Protein 3VEM (pdb70)

Foldseek 3Di:
DPDVVVVVVVVVVVVVVVVVVVVVVVVVVVVVVVVVVVVVVVVVVVVVVVVVVVVVVVVVVVVVVVVVVVVCVVVPVPVVPD/DPPVVVVVVVVVVVVVVVVVVVVVVVVVVVVVVVCVVVVVVVVVVVVVVVVVVVVVVVVVVVVVVVVVVVVVVVVVVVPDDD/DCPDPDPVVNVVVVVVVVVVVVVVVCVVVVVVVVVVVCVVVVVVVVVVVVVVVVVVVVVVVVVVVVVVVVVVVVVVCVVVVVD/DPDVVVVVVVVVVVVVVVVVVVVVVVVVVVVVVCCVVVVVVVVVVVVVVVVVVVVVVVVVVVVVVVVVVVVVVVVVVPDD

GO terms:
  GO:0005634 nucleus (C, IDA)
  GO:0042802 identical protein binding (F, IDA)
  GO:0042803 protein homodimerization activity (F, IDA)
  GO:0045814 negative regulation of gene expression, epigenetic (P, IMP)
  GO:0060966 regulation of gene silencing by regulatory ncRNA (P, IMP)
  GO:0005515 protein binding (F, IPI)
  GO:0042742 defense response to bacterium (P, IMP)
  GO:0032183 SUMO binding (F, IPI)
  GO:0042803 protein homodimerization activity (F, IPI)
  GO:0010468 regulation of gene expression (P, IMP)

CATH classification: 6.10.250.1310

Radius of gyration: 41.8 Å; Cα contacts (8 Å, |Δi|>4): 139; chains: 4; bounding box: 126×47×102 Å

Sequence (327 aa):
FNDPFLHELEKLRRESENSKKTFEEKKSILKAELERKMAEVQAEFRRKFHEVEAEHNTRTTKIEKDKNLVIMNKLLANAFLSFNDPFLHELEKLRRESENSKKTFEEKKSILKAELERKMAEVQAEFRRKFHEVEAEHNTRTTKIEKDKNLVIMNKLLANAFLSFPVFNDPFLHELEKLRRESENSKKTFEEKKSILKAELERKMAEVQAEFRRKFHEVEAEHNTRTTKIEKDKNLVIMNKLLANAFFNDPFLHELEKLRRESENSKKTFEEKKSILKAELERKMAEVQAEFRRKFHEVEAEHNTRTTKIEKDKNLVIMNKLLANAF

InterPro domains:
  IPR027417 P-loop containing nucleoside triphosphate hydrolase [G3DSA:3.40.50.300] (477-765)
  IPR027417 P-loop containing nucleoside triphosphate hydrolase [SSF52540] (479-711)
  IPR039322 MOM1 [PTHR35116] (12-2001)
  IPR049730 SNF2/RAD5-like, C-terminal helicase domain [cd18793] (553-666)
  IPR056882 MOM1, alpha-helical domain [PF25029] (948-1064)

Solvent-accessible surface area: 24061 Å² total; per-residue (Å²): 152,148,54,104,42,86,56,68,50,41,94,16,130,121,80,24,76,73,3,124,115,49,16,91,91,79,74,64,105,20,128,64,35,20,97,121,57,51,64,99,16,75,49,54,32,115,132,56,39,115,106,14,65,50,75,25,84,90,57,38,77,108,14,68,138,49,85,77,109,33,60,100,83,77,112,105,71,65,68,176,144,120,155,159,64,101,40,73,76,59,52,57,121,19,118,113,92,28,61,73,3,116,114,61,25,84,102,87,77,73,109,21,124,64,49,19,84,122,42,44,60,93,28,81,50,53,32,112,139,55,38,108,104,20,64,54,90,24,84,86,62,49,66,69,10,79,28,45,67,46,26,45,56,29,76,77,90,48,86,90,38,143,137,164,146,101,126,68,132,51,103,40,82,57,50,52,10,97,11,110,82,76,11,61,86,2,116,116,46,22,87,104,74,64,66,120,22,127,61,41,29,87,130,68,54,64,83,23,78,41,64,46,106,126,65,53,97,108,19,65,55,72,26,79,90,67,39,91,120,8,84,137,70,78,84,108,38,52,95,76,79,111,101,70,103,85,226,151,158,49,103,41,88,79,66,54,48,102,17,133,139,78,35,80,64,6,119,121,54,25,92,96,78,70,70,107,27,137,62,54,30,104,134,57,54,63,100,26,80,50,60,42,98,136,66,49,112,101,15,63,52,76,25,81,95,58,30,68,64,4,67,29,37,77,60,27,38,48,22,76,70,90,57,79,98,30,200

B-factor: mean 130.38, std 20.16, range [77.9, 183.73]

Secondary structure (DSSP, 8-state):
--SHHHHHHHHHHHHHHHHHHHHHHHHHHHHHHHHHHHHHHHHHHHHHHHHHHHHHHHHHHHHHHHHHHHHHHHHHTTTTT-/--SHHHHHHHHHHHHHHHHHHHHHHHHHHHHHHHHHHHHHHHHHHHHHHHHHHHHHHHHHHHHHHHHHHHHHHHHHTT----/----SSHHHHHHHHHHHHHHHHHHHHHHHHHHHHHHHHHHHHHHHHHHHHHHHHHHHHHHHHHHHHHHHHHHHHHHHHHHTT-/--SHHHHHHHHHHHHHHHHHHHHHHHHHHHHHHHHHHHTHHHHHHHHHHHHHHHHHHHHHHHHHHHHHHHHHHHHHHS--

Structure (mmCIF, N/CA/C/O backbone):
data_3VEM
#
_entry.id   3VEM
#
_cell.length_a   85.640
_cell.length_b   85.640
_cell.length_c   292.740
_cell.angle_alpha   90.00
_cell.angle_beta   90.00
_cell.angle_gamma   120.00
#
_symmetry.space_group_name_H-M   'P 31 2 1'
#
loop_
_atom_site.group_PDB
_atom_site.id
_atom_site.type_symbol
_atom_site.label_atom_id
_atom_site.label_alt_id
_atom_site.label_comp_id
_atom_site.label_asym_id
_atom_site.label_entity_id
_atom_site.label_seq_id
_atom_site.pdbx_PDB_ins_code
_atom_site.Cartn_x
_atom_site.Cartn_y
_atom_site.Cartn_z
_atom_site.occupancy
_atom_site.B_iso_or_equiv
_atom_site.auth_seq_id
_atom_site.auth_comp_id
_atom_site.auth_asym_id
_atom_site.auth_atom_id
_atom_site.pdbx_PDB_model_num
ATOM 1 N N . PHE A 1 33 ? 10.730 28.053 27.990 1.00 140.03 1732 PHE A N 1
ATOM 2 C CA . PHE A 1 33 ? 9.731 27.363 27.163 1.00 153.61 1732 PHE A CA 1
ATOM 3 C C . PHE A 1 33 ? 8.458 26.898 27.905 1.00 152.71 1732 PHE A C 1
ATOM 4 O O . PHE A 1 33 ? 8.537 26.354 29.009 1.00 148.84 1732 PHE A O 1
ATOM 12 N N . ASN A 1 34 ? 7.291 27.092 27.283 1.00 149.36 1733 ASN A N 1
ATOM 13 C CA . ASN A 1 34 ? 6.015 26.664 27.883 1.00 153.41 1733 ASN A CA 1
ATOM 14 C C . ASN A 1 34 ? 5.760 25.145 27.812 1.00 147.82 1733 ASN A C 1
ATOM 15 O O . ASN A 1 34 ? 5.616 24.482 28.848 1.00 137.32 1733 ASN A O 1
ATOM 20 N N . ASP A 1 35 ? 5.699 24.621 26.584 1.00 142.35 1734 ASP A N 1
ATOM 21 C CA . ASP A 1 35 ? 5.482 23.196 26.303 1.00 124.90 1734 ASP A CA 1
ATOM 22 C C . ASP A 1 35 ? 6.755 22.403 26.600 1.00 123.28 1734 ASP A C 1
ATOM 23 O O . ASP A 1 35 ? 7.780 22.633 25.955 1.00 124.74 1734 ASP A O 1
ATOM 28 N N . PRO A 1 36 ? 6.700 21.458 27.563 1.00 114.61 1735 PRO A N 1
ATOM 29 C CA . PRO A 1 36 ? 7.880 20.662 27.941 1.00 120.82 1735 PRO A CA 1
ATOM 30 C C . PRO A 1 36 ? 8.293 19.678 26.838 1.00 123.45 1735 PRO A C 1
ATOM 31 O O . PRO A 1 36 ? 9.212 18.868 27.016 1.00 124.24 1735 PRO A O 1
ATOM 35 N N . PHE A 1 37 ? 7.581 19.753 25.716 1.00 121.50 1736 PHE A N 1
ATOM 36 C CA . PHE A 1 37 ? 7.811 18.920 24.547 1.00 114.01 1736 PHE A CA 1
ATOM 37 C C . PHE A 1 37 ? 8.647 19.769 23.624 1.00 111.25 1736 PHE A C 1
ATOM 38 O O . PHE A 1 37 ? 9.789 19.425 23.330 1.00 109.96 1736 PHE A O 1
ATOM 46 N N . LEU A 1 38 ? 8.083 20.897 23.196 1.00 109.38 1737 LEU A N 1
ATOM 47 C CA . LEU A 1 38 ? 8.843 21.908 22.466 1.00 113.20 1737 LEU A CA 1
ATOM 48 C C . LEU A 1 38 ? 10.146 22.258 23.212 1.00 120.42 1737 LEU A C 1
ATOM 49 O O . LEU A 1 38 ? 11.125 22.747 22.613 1.00 110.16 1737 LEU A O 1
ATOM 54 N N . HIS A 1 39 ? 10.156 21.992 24.521 1.00 121.65 1738 HIS A N 1
ATOM 55 C CA . HIS A 1 39 ? 11.355 22.195 25.318 1.00 117.34 1738 HIS A CA 1
ATOM 56 C C . HIS A 1 39 ? 12.371 21.119 25.036 1.00 114.92 1738 HIS A C 1
ATOM 57 O O . HIS A 1 39 ? 13.420 21.398 24.475 1.00 116.27 1738 HIS A O 1
ATOM 64 N N . GLU A 1 40 ? 12.059 19.888 25.428 1.00 116.26 1739 GLU A N 1
ATOM 65 C CA . GLU A 1 40 ? 12.912 18.751 25.100 1.00 116.60 1739 GLU A CA 1
ATOM 66 C C . GLU A 1 40 ? 13.431 18.781 23.660 1.00 109.22 1739 GLU A C 1
ATOM 67 O O . GLU A 1 40 ? 14.584 18.468 23.398 1.00 107.29 1739 GLU A O 1
ATOM 73 N N . LEU A 1 41 ? 12.574 19.168 22.730 1.00 105.85 1740 LEU A N 1
ATOM 74 C CA . LEU A 1 41 ? 12.971 19.263 21.334 1.00 105.48 1740 LEU A CA 1
ATOM 75 C C . LEU A 1 41 ? 14.048 20.313 21.072 1.00 109.79 1740 LEU A C 1
ATOM 76 O O . LEU A 1 41 ? 14.884 20.133 20.197 1.00 113.58 1740 LEU A O 1
ATOM 81 N N . GLU A 1 42 ? 14.021 21.418 21.807 1.00 118.09 1741 GLU A N 1
ATOM 82 C CA . GLU A 1 42 ? 15.048 22.444 21.644 1.00 118.32 1741 GLU A CA 1
ATOM 83 C C . GLU A 1 42 ? 16.311 22.053 22.397 1.00 115.65 1741 GLU A C 1
ATOM 84 O O . GLU A 1 42 ? 17.408 22.144 21.865 1.00 117.07 1741 GLU A O 1
ATOM 90 N N . LYS A 1 43 ? 16.149 21.614 23.638 1.00 110.01 1742 LYS A N 1
ATOM 91 C CA . LYS A 1 43 ? 17.256 21.065 24.395 1.00 110.96 1742 LYS A CA 1
ATOM 92 C C . LYS A 1 43 ? 18.083 20.057 23.564 1.00 118.16 1742 LYS A C 1
ATOM 93 O O . LYS A 1 43 ? 19.290 19.933 23.768 1.00 119.86 1742 LYS A O 1
ATOM 99 N N . LEU A 1 44 ? 17.441 19.365 22.617 1.00 117.82 1743 LEU A N 1
ATOM 100 C CA . LEU A 1 44 ? 18.118 18.402 21.734 1.00 107.33 1743 LEU A CA 1
ATOM 101 C C . LEU A 1 44 ? 18.591 19.010 20.420 1.00 106.18 1743 LEU A C 1
ATOM 102 O O . LEU A 1 44 ? 19.494 18.495 19.790 1.00 109.07 1743 LEU A O 1
ATOM 107 N N . ARG A 1 45 ? 17.952 20.074 19.970 1.00 111.16 1744 ARG A N 1
ATOM 108 C CA . ARG A 1 45 ? 18.366 20.688 18.725 1.00 112.29 1744 ARG A CA 1
ATOM 109 C C . ARG A 1 45 ? 19.625 21.466 19.057 1.00 116.85 1744 ARG A C 1
ATOM 110 O O . ARG A 1 45 ? 20.509 21.664 18.221 1.00 112.03 1744 ARG A O 1
ATOM 118 N N . ARG A 1 46 ? 19.685 21.904 20.311 1.00 122.10 1745 ARG A N 1
ATOM 119 C CA . ARG A 1 46 ? 20.814 22.661 20.836 1.00 123.15 1745 ARG A CA 1
ATOM 120 C C . ARG A 1 46 ? 21.945 21.655 21.061 1.00 118.81 1745 ARG A C 1
ATOM 121 O O . ARG A 1 46 ? 23.055 21.838 20.572 1.00 122.76 1745 ARG A O 1
ATOM 129 N N . GLU A 1 47 ? 21.629 20.573 21.770 1.00 118.05 1746 GLU A N 1
ATOM 130 C CA . GLU A 1 47 ? 22.551 19.452 22.012 1.00 115.95 1746 GLU A CA 1
ATOM 131 C C . GLU A 1 47 ? 23.298 18.953 20.760 1.00 110.88 1746 GLU A C 1
ATOM 132 O O . GLU A 1 47 ? 24.424 18.486 20.850 1.00 113.52 1746 GLU A O 1
ATOM 138 N N . SER A 1 48 ? 22.669 19.070 19.598 1.00 112.97 1747 SER A N 1
ATOM 139 C CA . SER A 1 48 ? 23.227 18.572 18.344 1.00 110.73 1747 SER A CA 1
ATOM 140 C C . SER A 1 48 ? 23.837 19.688 17.521 1.00 115.26 1747 SER A C 1
ATOM 141 O O . SER A 1 48 ? 24.144 19.515 16.344 1.00 115.52 1747 SER A O 1
ATOM 144 N N . GLU A 1 49 ? 23.974 20.855 18.126 1.00 119.08 1748 GLU A N 1
ATOM 145 C CA . GLU A 1 49 ? 24.597 21.962 17.434 1.00 120.13 1748 GLU A CA 1
ATOM 146 C C . GLU A 1 49 ? 25.953 22.067 18.072 1.00 119.61 1748 GLU A C 1
ATOM 147 O O . GLU A 1 49 ? 26.919 22.469 17.432 1.00 124.05 1748 GLU A O 1
ATOM 153 N N . ASN A 1 50 ? 26.007 21.683 19.344 1.00 115.67 1749 ASN A N 1
ATOM 154 C CA . ASN A 1 50 ? 27.261 21.503 20.063 1.00 120.50 1749 ASN A CA 1
ATOM 155 C C . ASN A 1 50 ? 28.035 20.324 19.491 1.00 121.49 1749 ASN A C 1
ATOM 156 O O . ASN A 1 50 ? 29.225 20.431 19.219 1.00 124.41 1749 ASN A O 1
ATOM 161 N N . SER A 1 51 ? 27.357 19.193 19.332 1.00 119.13 1750 SER A N 1
ATOM 162 C CA . SER A 1 51 ? 27.912 18.081 18.586 1.00 112.91 1750 SER A CA 1
ATOM 163 C C . SER A 1 51 ? 28.499 18.593 17.269 1.00 113.92 1750 SER A C 1
ATOM 164 O O . SER A 1 51 ? 29.712 18.627 17.115 1.00 120.06 1750 SER A O 1
ATOM 167 N N . LYS A 1 52 ? 27.653 19.012 16.333 1.00 106.93 1751 LYS A N 1
ATOM 168 C CA . LYS A 1 52 ? 28.129 19.454 15.020 1.00 110.26 1751 LYS A CA 1
ATOM 169 C C . LYS A 1 52 ? 29.291 20.424 15.128 1.00 116.26 1751 LYS A C 1
ATOM 170 O O . LYS A 1 52 ? 30.099 20.553 14.213 1.00 116.63 1751 LYS A O 1
ATOM 176 N N . LYS A 1 53 ? 29.355 21.120 16.254 1.00 123.29 1752 LYS A N 1
ATOM 177 C CA . LYS A 1 53 ? 30.334 22.182 16.466 1.00 125.27 1752 LYS A CA 1
ATOM 178 C C . LYS A 1 53 ? 31.683 21.632 16.926 1.00 119.73 1752 LYS A C 1
ATOM 179 O O . LYS A 1 53 ? 32.679 21.799 16.231 1.00 120.31 1752 LYS A O 1
ATOM 185 N N . THR A 1 54 ? 31.719 20.968 18.080 1.00 118.77 1753 THR A N 1
ATOM 186 C CA . THR A 1 54 ? 32.972 20.377 18.549 1.00 123.48 1753 THR A CA 1
ATOM 187 C C . THR A 1 54 ? 33.578 19.414 17.514 1.00 118.77 1753 THR A C 1
ATOM 188 O O . THR A 1 54 ? 34.796 19.305 17.400 1.00 115.47 1753 THR A O 1
ATOM 1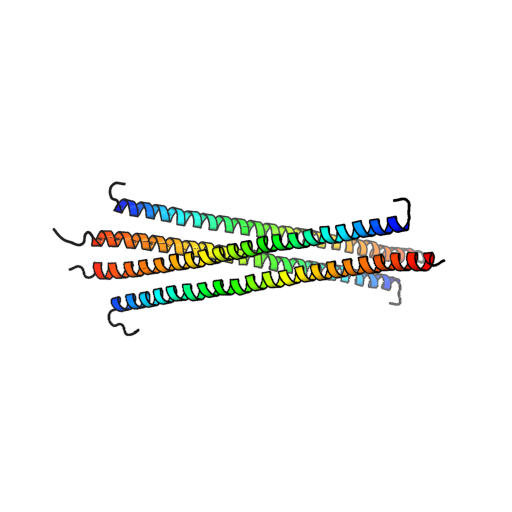92 N N . PHE A 1 55 ? 32.740 18.738 16.740 1.00 115.92 1754 PHE A N 1
ATOM 193 C CA . PHE A 1 55 ? 33.252 17.939 15.631 1.00 113.74 1754 PHE A CA 1
ATOM 194 C C . PHE A 1 55 ? 33.919 18.798 14.564 1.00 117.31 1754 PHE A C 1
ATOM 195 O O . PHE A 1 55 ? 35.039 18.517 14.143 1.00 122.58 1754 PHE A O 1
ATOM 203 N N . GLU A 1 56 ? 33.217 19.829 14.105 1.00 121.41 1755 GLU A N 1
ATOM 204 C CA . GLU A 1 56 ? 33.750 20.725 13.078 1.00 123.41 1755 GLU A CA 1
ATOM 205 C C . GLU A 1 56 ? 35.107 21.330 13.466 1.00 118.65 1755 GLU A C 1
ATOM 206 O O . GLU A 1 56 ? 35.920 21.682 12.601 1.00 109.54 1755 GLU A O 1
ATOM 212 N N . GLU A 1 57 ? 35.337 21.437 14.770 1.00 114.24 1756 GLU A N 1
ATOM 213 C CA . GLU A 1 57 ? 36.478 22.156 15.286 1.00 114.61 1756 GLU A CA 1
ATOM 214 C C . GLU A 1 57 ? 37.657 21.207 15.455 1.00 119.91 1756 GLU A C 1
ATOM 215 O O . GLU A 1 57 ? 38.785 21.540 15.066 1.00 120.58 1756 GLU A O 1
ATOM 221 N N . LYS A 1 58 ? 37.395 20.023 16.014 1.00 122.01 1757 LYS A N 1
ATOM 222 C CA . LYS A 1 58 ? 38.402 18.964 16.068 1.00 115.45 1757 LYS A CA 1
ATOM 223 C C . LYS A 1 58 ? 38.965 18.743 14.665 1.00 112.55 1757 LYS A C 1
ATOM 224 O O . LYS A 1 58 ? 40.156 18.907 14.434 1.00 111.32 1757 LYS A O 1
ATOM 230 N N . LYS A 1 59 ? 38.083 18.380 13.742 1.00 114.35 1758 LYS A N 1
ATOM 231 C CA . LYS A 1 59 ? 38.366 18.337 12.311 1.00 117.84 1758 LYS A CA 1
ATOM 232 C C . LYS A 1 59 ? 39.320 19.435 11.828 1.00 118.96 1758 LYS A C 1
ATOM 233 O O . LYS A 1 59 ? 40.101 19.210 10.913 1.00 121.47 1758 LYS A O 1
ATOM 239 N N . SER A 1 60 ? 39.240 20.628 12.417 1.00 125.37 1759 SER A N 1
ATOM 240 C CA . SER A 1 60 ? 40.067 21.748 11.970 1.00 123.54 1759 SER A CA 1
ATOM 241 C C . SER A 1 60 ? 41.420 21.696 12.631 1.00 126.93 1759 SER A C 1
ATOM 242 O O . SER A 1 60 ? 42.436 21.805 11.963 1.00 130.69 1759 SER A O 1
ATOM 245 N N . ILE A 1 61 ? 41.417 21.547 13.951 1.00 121.04 1760 ILE A N 1
ATOM 246 C CA . ILE A 1 61 ? 42.635 21.303 14.725 1.00 121.05 1760 ILE A CA 1
ATOM 247 C C . ILE A 1 61 ? 43.567 20.244 14.090 1.00 129.31 1760 ILE A C 1
ATOM 248 O O . ILE A 1 61 ? 44.754 20.510 13.867 1.00 135.52 1760 ILE A O 1
ATOM 253 N N . LEU A 1 62 ? 43.054 19.037 13.840 1.00 124.89 1761 LEU A N 1
ATOM 254 C CA . LEU A 1 62 ? 43.855 17.996 13.207 1.00 116.65 1761 LEU A CA 1
ATOM 255 C C . LEU A 1 62 ? 44.381 18.501 11.895 1.00 122.00 1761 LEU A C 1
ATOM 256 O O . LEU A 1 62 ? 45.576 18.477 11.671 1.00 133.64 1761 LEU A O 1
ATOM 261 N N . LYS A 1 63 ? 43.496 18.958 11.019 1.00 119.66 1762 LYS A N 1
ATOM 262 C CA . LYS A 1 63 ? 43.934 19.442 9.715 1.00 125.92 1762 LYS A CA 1
ATOM 263 C C . LYS A 1 63 ? 45.092 20.431 9.857 1.00 129.39 1762 LYS A C 1
ATOM 264 O O . LYS A 1 63 ? 45.952 20.519 8.984 1.00 129.63 1762 LYS A O 1
ATOM 270 N N . ALA A 1 64 ? 45.110 21.156 10.973 1.00 133.29 1763 ALA A N 1
ATOM 271 C CA . ALA A 1 64 ? 46.063 22.243 11.200 1.00 130.82 1763 ALA A CA 1
ATOM 272 C C . ALA A 1 64 ? 47.323 21.779 11.919 1.00 128.00 1763 ALA A C 1
ATOM 273 O O . ALA A 1 64 ? 48.358 22.438 11.848 1.00 132.84 1763 ALA A O 1
ATOM 275 N N . GLU A 1 65 ? 47.221 20.661 12.631 1.00 127.37 1764 GLU A N 1
ATOM 276 C CA . GLU A 1 65 ? 48.387 20.000 13.216 1.00 133.92 1764 GLU A CA 1
ATOM 277 C C . GLU A 1 65 ? 49.172 19.220 12.144 1.00 131.82 1764 GLU A C 1
ATOM 278 O O . GLU A 1 65 ? 50.370 19.423 11.987 1.00 131.77 1764 GLU A O 1
ATOM 284 N N . LEU A 1 66 ? 48.495 18.340 11.409 1.00 128.09 1765 LEU A N 1
ATOM 285 C CA . LEU A 1 66 ? 49.089 17.683 10.245 1.00 126.44 1765 LEU A CA 1
ATOM 286 C C . LEU A 1 66 ? 49.794 18.674 9.320 1.00 130.81 1765 LEU A C 1
ATOM 287 O O . LEU A 1 66 ? 50.843 18.370 8.763 1.00 136.60 1765 LEU A O 1
ATOM 292 N N . GLU A 1 67 ? 49.216 19.855 9.145 1.00 135.63 1766 GLU A N 1
ATOM 293 C CA . GLU A 1 67 ? 49.782 20.848 8.237 1.00 135.79 1766 GLU A CA 1
ATOM 294 C C . GLU A 1 67 ? 51.142 21.283 8.742 1.00 127.08 1766 GLU A C 1
ATOM 295 O O . GLU A 1 67 ? 52.054 21.562 7.973 1.00 126.83 1766 GLU A O 1
ATOM 301 N N . ARG A 1 68 ? 51.257 21.327 10.058 1.00 121.98 1767 ARG A N 1
ATOM 302 C CA . ARG A 1 68 ? 52.413 21.889 10.715 1.00 125.20 1767 ARG A CA 1
ATOM 303 C C . ARG A 1 68 ? 53.518 20.839 10.862 1.00 132.31 1767 ARG A C 1
ATOM 304 O O . ARG A 1 68 ? 54.683 21.111 10.549 1.00 132.66 1767 ARG A O 1
ATOM 312 N N . LYS A 1 69 ? 53.155 19.637 11.313 1.00 133.72 1768 LYS A N 1
ATOM 313 C CA . LYS A 1 69 ? 54.088 18.504 11.341 1.00 128.12 1768 LYS A CA 1
ATOM 314 C C . LYS A 1 69 ? 54.717 18.238 9.967 1.00 128.41 1768 LYS A C 1
ATOM 315 O O . LYS A 1 69 ? 55.909 17.970 9.865 1.00 129.89 1768 LYS A O 1
ATOM 321 N N . MET A 1 70 ? 53.914 18.319 8.915 1.00 124.95 1769 MET A N 1
ATOM 322 C CA . MET A 1 70 ? 54.405 18.117 7.560 1.00 124.24 1769 MET A CA 1
ATOM 323 C C . MET A 1 70 ? 55.321 19.221 7.044 1.00 130.12 1769 MET A C 1
ATOM 324 O O . MET A 1 70 ? 56.192 18.981 6.207 1.00 132.72 1769 MET A O 1
ATOM 329 N N . ALA A 1 71 ? 55.116 20.440 7.523 1.00 135.80 1770 ALA A N 1
ATOM 330 C CA . ALA A 1 71 ? 55.940 21.552 7.078 1.00 133.05 1770 ALA A CA 1
ATOM 331 C C . ALA A 1 71 ? 57.247 21.550 7.858 1.00 128.01 1770 ALA A C 1
ATOM 332 O O . ALA A 1 71 ? 58.264 22.056 7.381 1.00 127.04 1770 ALA A O 1
ATOM 334 N N . GLU A 1 72 ? 57.212 20.951 9.047 1.00 125.86 1771 GLU A N 1
ATOM 335 C CA . GLU A 1 72 ? 58.384 20.872 9.919 1.00 132.64 1771 GLU A CA 1
ATOM 336 C C . GLU A 1 72 ? 59.243 19.619 9.676 1.00 132.85 1771 GLU A C 1
ATOM 337 O O . GLU A 1 72 ? 60.409 19.573 10.064 1.00 133.55 1771 GLU A O 1
ATOM 343 N N . VAL A 1 73 ? 58.661 18.606 9.041 1.00 134.18 1772 VAL A N 1
ATOM 344 C CA . VAL A 1 73 ? 59.375 17.376 8.708 1.00 128.65 1772 VAL A CA 1
ATOM 345 C C . VAL A 1 73 ? 60.110 17.598 7.396 1.00 127.11 1772 VAL A C 1
ATOM 346 O O . VAL A 1 73 ? 61.058 16.886 7.057 1.00 129.61 1772 VAL A O 1
ATOM 350 N N . GLN A 1 74 ? 59.657 18.614 6.672 1.00 125.58 1773 GLN A N 1
ATOM 351 C CA . GLN A 1 74 ? 60.132 18.897 5.336 1.00 126.26 1773 GLN A CA 1
ATOM 352 C C . GLN A 1 74 ? 61.122 20.039 5.382 1.00 129.94 1773 GLN A C 1
ATOM 353 O O . GLN A 1 74 ? 61.757 20.361 4.385 1.00 130.55 1773 GLN A O 1
ATOM 359 N N . ALA A 1 75 ? 61.241 20.650 6.554 1.00 132.18 1774 ALA A N 1
ATOM 360 C CA . ALA A 1 75 ? 62.173 21.748 6.767 1.00 133.46 1774 ALA A CA 1
ATOM 361 C C . ALA A 1 75 ? 63.360 21.210 7.555 1.00 133.03 1774 ALA A C 1
ATOM 362 O O . ALA A 1 75 ? 64.427 21.830 7.636 1.00 135.85 1774 ALA A O 1
ATOM 364 N N . GLU A 1 76 ? 63.145 20.041 8.138 1.00 128.35 1775 GLU A N 1
ATOM 365 C CA . GLU A 1 76 ? 64.205 19.262 8.743 1.00 130.87 1775 GLU A CA 1
ATOM 366 C C . GLU A 1 76 ? 64.949 18.514 7.638 1.00 129.88 1775 GLU A C 1
ATOM 367 O O . GLU A 1 76 ? 66.155 18.287 7.718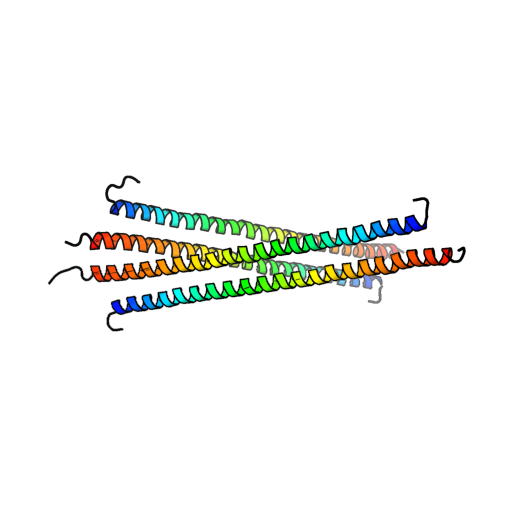 1.00 124.94 1775 GLU A O 1
ATOM 373 N N . PHE A 1 77 ? 64.209 18.126 6.608 1.00 130.25 1776 PHE A N 1
ATOM 374 C CA . PHE A 1 77 ? 64.794 17.467 5.455 1.00 127.26 1776 PHE A CA 1
ATOM 375 C C . PHE A 1 77 ? 65.621 18.478 4.693 1.00 127.66 1776 PHE A C 1
ATOM 376 O O . PHE A 1 77 ? 66.814 18.264 4.452 1.00 120.42 1776 PHE A O 1
ATOM 384 N N . ARG A 1 78 ? 64.983 19.587 4.323 1.00 130.06 1777 ARG A N 1
ATOM 385 C CA . ARG A 1 78 ? 65.675 20.628 3.582 1.00 131.60 1777 ARG A CA 1
ATOM 386 C C . ARG A 1 78 ? 66.938 21.071 4.307 1.00 127.12 1777 ARG A C 1
ATOM 387 O O . ARG A 1 78 ? 67.902 21.479 3.667 1.00 124.70 1777 ARG A O 1
ATOM 395 N N . ARG A 1 79 ? 66.953 20.974 5.634 1.00 124.73 1778 ARG A N 1
ATOM 396 C CA . ARG A 1 79 ? 68.156 21.354 6.362 1.00 123.51 1778 ARG A CA 1
ATOM 397 C C . ARG A 1 79 ? 69.311 20.402 6.133 1.00 123.30 1778 ARG A C 1
ATOM 398 O O . ARG A 1 79 ? 70.331 20.798 5.578 1.00 126.33 1778 ARG A O 1
ATOM 406 N N . LYS A 1 80 ? 69.160 19.158 6.585 1.00 122.81 1779 LYS A N 1
ATOM 407 C CA . LYS A 1 80 ? 70.189 18.140 6.388 1.00 118.89 1779 LYS A CA 1
ATOM 408 C C . LYS A 1 80 ? 70.619 18.102 4.930 1.00 115.33 1779 LYS A C 1
ATOM 409 O O . LYS A 1 80 ? 71.792 17.958 4.619 1.00 114.81 1779 LYS A O 1
ATOM 415 N N . PHE A 1 81 ? 69.664 18.236 4.028 1.00 117.80 1780 PHE A N 1
ATOM 416 C CA . PHE A 1 81 ? 69.983 18.143 2.617 1.00 118.21 1780 PHE A CA 1
ATOM 417 C C . PHE A 1 81 ? 70.925 19.248 2.153 1.00 120.96 1780 PHE A C 1
ATOM 418 O O . PHE A 1 81 ? 71.798 19.009 1.334 1.00 125.05 1780 PHE A O 1
ATOM 426 N N . HIS A 1 82 ? 70.758 20.462 2.664 1.00 127.71 1781 HIS A N 1
ATOM 427 C CA . HIS A 1 82 ? 71.649 21.548 2.252 1.00 129.07 1781 HIS A CA 1
ATOM 428 C C . HIS A 1 82 ? 73.023 21.445 2.907 1.00 125.85 1781 HIS A C 1
ATOM 429 O O . HIS A 1 82 ? 73.961 22.128 2.501 1.00 130.64 1781 HIS A O 1
ATOM 436 N N . GLU A 1 83 ? 73.137 20.572 3.905 1.00 120.15 1782 GLU A N 1
ATOM 437 C CA . GLU A 1 83 ? 74.422 20.275 4.530 1.00 118.19 1782 GLU A CA 1
ATOM 438 C C . GLU A 1 83 ? 75.167 19.196 3.757 1.00 118.41 1782 GLU A C 1
ATOM 439 O O . GLU A 1 83 ? 76.354 19.341 3.471 1.00 119.06 1782 GLU A O 1
ATOM 445 N N . VAL A 1 84 ? 74.465 18.115 3.430 1.00 117.89 1783 VAL A N 1
ATOM 446 C CA . VAL A 1 84 ? 74.978 17.082 2.537 1.00 112.31 1783 VAL A CA 1
ATOM 447 C C . VAL A 1 84 ? 75.493 17.694 1.234 1.00 113.89 1783 VAL A C 1
ATOM 448 O O . VAL A 1 84 ? 76.530 17.295 0.709 1.00 117.19 1783 VAL A O 1
ATOM 452 N N . GLU A 1 85 ? 74.767 18.673 0.717 1.00 112.85 1784 GLU A N 1
ATOM 453 C CA . GLU A 1 85 ? 75.104 19.259 -0.567 1.00 117.71 1784 GLU A CA 1
ATOM 454 C C . GLU A 1 85 ? 76.313 20.183 -0.442 1.00 119.41 1784 GLU A C 1
ATOM 455 O O . GLU A 1 85 ? 77.053 20.394 -1.403 1.00 113.88 1784 GLU A O 1
ATOM 461 N N . ALA A 1 86 ? 76.504 20.733 0.754 1.00 121.11 1785 ALA A N 1
ATOM 462 C CA . ALA A 1 86 ? 77.623 21.626 1.048 1.00 116.49 1785 ALA A CA 1
ATOM 463 C C . ALA A 1 86 ? 78.911 20.825 1.185 1.00 115.25 1785 ALA A C 1
ATOM 464 O O . ALA A 1 86 ? 79.916 21.109 0.536 1.00 114.46 1785 ALA A O 1
ATOM 466 N N . GLU A 1 87 ? 78.857 19.830 2.061 1.00 113.66 1786 GLU A N 1
ATOM 467 C CA . GLU A 1 87 ? 79.910 18.840 2.235 1.00 116.15 1786 GLU A CA 1
ATOM 468 C C . GLU A 1 87 ? 80.506 18.347 0.906 1.00 114.13 1786 GLU A C 1
ATOM 469 O O . GLU A 1 87 ? 81.707 18.165 0.787 1.00 113.05 1786 GLU A O 1
ATOM 475 N N . HIS A 1 88 ? 79.659 18.127 -0.088 1.00 118.53 1787 HIS A N 1
ATOM 476 C CA . HIS A 1 88 ? 80.100 17.666 -1.401 1.00 113.86 1787 HIS A CA 1
ATOM 477 C C . HIS A 1 88 ? 80.780 18.783 -2.205 1.00 112.42 1787 HIS A C 1
ATOM 478 O O . HIS A 1 88 ? 81.847 18.595 -2.755 1.00 115.79 1787 HIS A O 1
ATOM 485 N N . ASN A 1 89 ? 80.175 19.955 -2.271 1.00 117.93 1788 ASN A N 1
ATOM 486 C CA . ASN A 1 89 ? 80.779 21.044 -3.028 1.00 120.35 1788 ASN A CA 1
ATOM 487 C C . ASN A 1 89 ? 82.145 21.443 -2.498 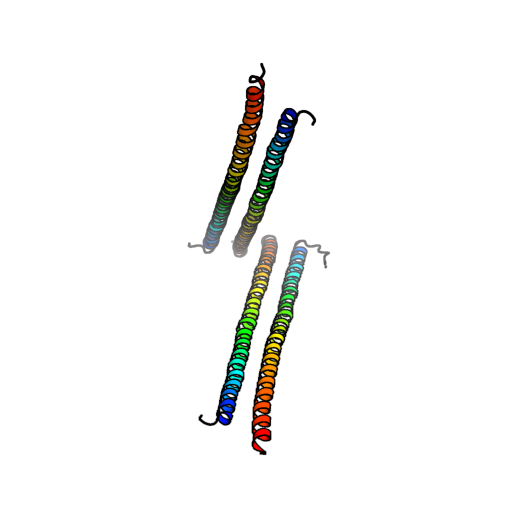1.00 119.47 1788 ASN A C 1
ATOM 488 O O . ASN A 1 89 ? 82.989 21.963 -3.234 1.00 118.79 1788 ASN A O 1
ATOM 493 N N . THR A 1 90 ? 82.367 21.196 -1.215 1.00 116.62 1789 THR A N 1
ATOM 494 C CA . THR A 1 90 ? 83.683 21.439 -0.662 1.00 117.79 1789 THR A CA 1
ATOM 495 C C . THR A 1 90 ? 84.586 20.245 -0.970 1.00 114.87 1789 THR A C 1
ATOM 496 O O . THR A 1 90 ? 85.732 20.437 -1.360 1.00 114.81 1789 THR A O 1
ATOM 500 N N . ARG A 1 91 ? 84.051 19.026 -0.837 1.00 119.73 1790 ARG A N 1
ATOM 501 C CA . ARG A 1 91 ? 84.736 17.796 -1.274 1.00 114.40 1790 ARG A CA 1
ATOM 502 C C . ARG A 1 91 ? 85.305 17.960 -2.675 1.00 114.76 1790 ARG A C 1
ATOM 503 O O . ARG A 1 91 ? 86.426 17.556 -2.942 1.00 116.83 1790 ARG A O 1
ATOM 511 N N . THR A 1 92 ? 84.532 18.548 -3.579 1.00 116.59 1791 THR A N 1
ATOM 512 C CA . THR A 1 92 ? 84.943 18.554 -4.974 1.00 116.86 1791 THR A CA 1
ATOM 513 C C . THR A 1 92 ? 85.723 19.778 -5.382 1.00 114.23 1791 THR A C 1
ATOM 514 O O . THR A 1 92 ? 86.375 19.756 -6.417 1.00 121.15 1791 THR A O 1
ATOM 518 N N . THR A 1 93 ? 85.665 20.854 -4.609 1.00 117.23 1792 THR A N 1
ATOM 519 C CA . THR A 1 93 ? 86.551 21.974 -4.939 1.00 126.45 1792 THR A CA 1
ATOM 520 C C . THR A 1 93 ? 87.953 21.708 -4.396 1.00 119.93 1792 THR A C 1
ATOM 521 O O . THR A 1 93 ? 88.910 22.332 -4.834 1.00 120.61 1792 THR A O 1
ATOM 525 N N . LYS A 1 94 ? 88.057 20.781 -3.443 1.00 118.55 1793 LYS A N 1
ATOM 526 C CA . LYS A 1 94 ? 89.348 20.256 -2.997 1.00 118.40 1793 LYS A CA 1
ATOM 527 C C . LYS A 1 94 ? 89.944 19.403 -4.117 1.00 123.92 1793 LYS A C 1
ATOM 528 O O . LYS A 1 94 ? 90.947 19.781 -4.720 1.00 125.71 1793 LYS A O 1
ATOM 534 N N . ILE A 1 95 ? 89.315 18.259 -4.393 1.00 124.37 1794 ILE A N 1
ATOM 535 C CA . ILE A 1 95 ? 89.637 17.425 -5.555 1.00 116.71 1794 ILE A CA 1
ATOM 536 C C . ILE A 1 95 ? 89.992 18.295 -6.761 1.00 116.68 1794 ILE A C 1
ATOM 537 O O . ILE A 1 95 ? 90.782 17.903 -7.605 1.00 115.75 1794 ILE A O 1
ATOM 542 N N . GLU A 1 96 ? 89.415 19.489 -6.818 1.00 119.59 1795 GLU A N 1
ATOM 543 C CA . GLU A 1 96 ? 89.588 20.392 -7.945 1.00 116.38 1795 GLU A CA 1
ATOM 544 C C . GLU A 1 96 ? 90.868 21.224 -7.896 1.00 119.22 1795 GLU A C 1
ATOM 545 O O . GLU A 1 96 ? 91.566 21.364 -8.900 1.00 114.17 1795 GLU A O 1
ATOM 551 N N . LYS A 1 97 ? 91.142 21.806 -6.733 1.00 123.54 1796 LYS A N 1
ATOM 552 C CA . LYS A 1 97 ? 92.361 22.561 -6.504 1.00 120.66 1796 LYS A CA 1
ATOM 553 C C . LYS A 1 97 ? 93.513 21.679 -6.958 1.00 123.42 1796 LYS A C 1
ATOM 554 O O . LYS A 1 97 ? 94.359 22.094 -7.762 1.00 125.33 1796 LYS A O 1
ATOM 560 N N . ASP A 1 98 ? 93.500 20.440 -6.466 1.00 122.28 1797 ASP A N 1
ATOM 561 C CA . ASP A 1 98 ? 94.589 19.472 -6.644 1.00 123.96 1797 ASP A CA 1
ATOM 562 C C . ASP A 1 98 ? 94.810 18.962 -8.076 1.00 114.47 1797 ASP A C 1
ATOM 563 O O . ASP A 1 98 ? 95.928 19.018 -8.582 1.00 111.00 1797 ASP A O 1
ATOM 568 N N . LYS A 1 99 ? 93.759 18.454 -8.714 1.00 108.08 1798 LYS A N 1
ATOM 569 C CA . LYS A 1 99 ? 93.824 18.102 -10.129 1.00 103.09 1798 LYS A CA 1
ATOM 570 C C . LYS A 1 99 ? 94.601 19.132 -10.948 1.00 108.89 1798 LYS A C 1
ATOM 571 O O . LYS A 1 99 ? 95.272 18.787 -11.919 1.00 108.43 1798 LYS A O 1
ATOM 577 N N . ASN A 1 100 ? 94.519 20.395 -10.538 1.00 114.89 1799 ASN A N 1
ATOM 578 C CA . ASN A 1 100 ? 95.109 21.504 -11.282 1.00 108.90 1799 ASN A CA 1
ATOM 579 C C . ASN A 1 100 ? 96.483 21.897 -10.780 1.00 111.75 1799 ASN A C 1
ATOM 580 O O . ASN A 1 100 ? 97.236 22.581 -11.475 1.00 114.21 1799 ASN A O 1
ATOM 585 N N . LEU A 1 101 ? 96.799 21.460 -9.565 1.00 115.11 1800 LEU A N 1
ATOM 586 C CA . LEU A 1 101 ? 98.170 21.496 -9.068 1.00 119.41 1800 LEU A CA 1
ATOM 587 C C . LEU A 1 101 ? 99.005 20.432 -9.787 1.00 115.58 1800 LEU A C 1
ATOM 588 O O . LEU A 1 101 ? 100.122 20.701 -10.220 1.00 118.91 1800 LEU A O 1
ATOM 593 N N . VAL A 1 102 ? 98.460 19.224 -9.909 1.00 108.60 1801 VAL A N 1
ATOM 594 C CA . VAL A 1 102 ? 99.065 18.199 -10.755 1.00 108.52 1801 VAL A CA 1
ATOM 595 C C . VAL A 1 102 ? 99.319 18.742 -12.172 1.00 108.99 1801 VAL A C 1
ATOM 596 O O . VAL A 1 102 ? 100.459 18.796 -12.620 1.00 115.00 1801 VAL A O 1
ATOM 600 N N . ILE A 1 103 ? 98.273 19.169 -12.866 1.00 106.11 1802 ILE A N 1
ATOM 601 C CA . ILE A 1 103 ? 98.428 19.646 -14.237 1.00 107.79 1802 ILE A CA 1
ATOM 602 C C . ILE A 1 103 ? 99.368 20.846 -14.373 1.00 111.30 1802 ILE A C 1
ATOM 603 O O . ILE A 1 103 ? 99.780 21.208 -15.473 1.00 109.69 1802 ILE A O 1
ATOM 608 N N . MET A 1 104 ? 99.706 21.476 -13.261 1.00 112.14 1803 MET A N 1
ATOM 609 C CA . MET A 1 104 ? 100.576 22.639 -13.323 1.00 119.45 1803 MET A CA 1
ATOM 610 C C . MET A 1 104 ? 102.037 22.204 -13.111 1.00 120.24 1803 MET A C 1
ATOM 611 O O . MET A 1 104 ? 102.879 22.361 -13.992 1.00 121.85 1803 MET A O 1
ATOM 616 N N . ASN A 1 105 ? 102.325 21.625 -11.954 1.00 116.42 1804 ASN A N 1
ATOM 617 C CA . ASN A 1 105 ? 103.625 21.018 -11.706 1.00 121.24 1804 ASN A CA 1
ATOM 618 C C . ASN A 1 105 ? 104.105 20.077 -12.809 1.00 123.08 1804 ASN A C 1
ATOM 619 O O . ASN A 1 105 ? 105.299 19.836 -12.953 1.00 128.41 1804 ASN A O 1
ATOM 624 N N . LYS A 1 106 ? 103.172 19.523 -13.565 1.00 114.92 1805 LYS A N 1
ATOM 625 C CA . LYS A 1 106 ? 103.522 18.762 -14.740 1.00 113.81 1805 LYS A CA 1
ATOM 626 C C . LYS A 1 106 ? 103.950 19.732 -15.829 1.00 117.04 1805 LYS A C 1
ATOM 627 O O . LYS A 1 106 ? 105.085 19.710 -16.278 1.00 123.35 1805 LYS A O 1
ATOM 633 N N . LEU A 1 107 ? 103.030 20.589 -16.247 1.00 121.21 1806 LEU A N 1
ATOM 634 C CA . LEU A 1 107 ? 103.283 21.530 -17.335 1.00 124.08 1806 LEU A CA 1
ATOM 635 C C . LEU A 1 107 ? 104.471 22.453 -17.074 1.00 127.21 180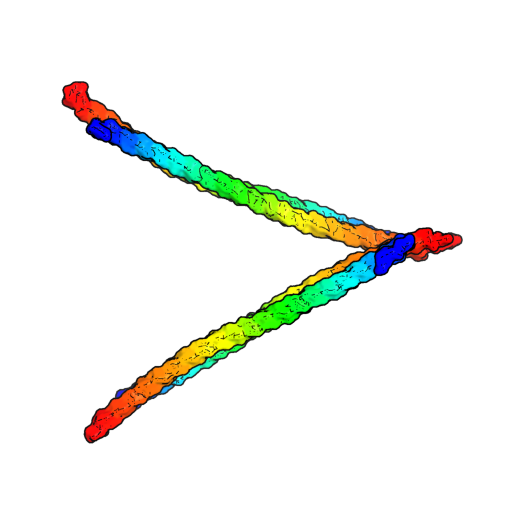6 LEU A C 1
ATOM 636 O O . LEU A 1 107 ? 105.090 22.976 -18.013 1.00 124.87 1806 LEU A O 1
ATOM 641 N N . LEU A 1 108 ? 104.773 22.663 -15.795 1.00 126.63 1807 LEU A N 1
ATOM 642 C CA . LEU A 1 108 ? 105.860 23.551 -15.400 1.00 129.49 1807 LEU A CA 1
ATOM 643 C C . LEU A 1 108 ? 107.193 22.848 -15.507 1.00 135.34 1807 LEU A C 1
ATOM 644 O O . LEU A 1 108 ? 108.090 23.315 -16.208 1.00 141.62 1807 LEU A O 1
ATOM 649 N N . ALA A 1 109 ? 107.312 21.724 -14.803 1.00 136.80 1808 ALA A N 1
ATOM 650 C CA . ALA A 1 109 ? 108.523 20.910 -14.828 1.00 140.86 1808 ALA A CA 1
ATOM 651 C C . ALA A 1 109 ? 108.762 20.249 -16.191 1.00 136.81 1808 ALA A C 1
ATOM 652 O O . ALA A 1 109 ? 109.624 19.385 -16.328 1.00 152.15 1808 ALA A O 1
ATOM 654 N N . ASN A 1 110 ? 108.019 20.683 -17.198 1.00 130.54 1809 ASN A N 1
ATOM 655 C CA . ASN A 1 110 ? 108.087 20.083 -18.518 1.00 134.80 1809 ASN A CA 1
ATOM 656 C C . ASN A 1 110 ? 108.260 21.136 -19.608 1.00 141.07 1809 ASN A C 1
ATOM 657 O O . ASN A 1 110 ? 108.462 20.811 -20.776 1.00 141.90 1809 ASN A O 1
ATOM 662 N N . ALA A 1 111 ? 108.149 22.403 -19.221 1.00 147.78 1810 ALA A N 1
ATOM 663 C CA . ALA A 1 111 ? 108.589 23.507 -20.074 1.00 157.00 1810 ALA A CA 1
ATOM 664 C C . ALA A 1 111 ? 109.975 23.986 -19.590 1.00 164.32 1810 ALA A C 1
ATOM 665 O O . ALA A 1 111 ? 110.621 24.837 -20.216 1.00 158.88 1810 ALA A O 1
ATOM 667 N N . PHE A 1 112 ? 110.403 23.410 -18.462 1.00 164.64 1811 PHE A N 1
ATOM 668 C CA . PHE A 1 112 ? 111.774 23.487 -17.950 1.00 165.68 1811 PHE A CA 1
ATOM 669 C C . PHE A 1 112 ? 112.704 22.707 -18.900 1.00 171.97 1811 PHE A C 1
ATOM 670 O O . PHE A 1 112 ? 113.927 22.903 -18.916 1.00 170.83 1811 PHE A O 1
ATOM 678 N N . LEU A 1 113 ? 112.101 21.825 -19.697 1.00 170.07 1812 LEU A N 1
ATOM 679 C CA . LEU A 1 113 ? 112.808 21.080 -20.738 1.00 168.48 1812 LEU A CA 1
ATOM 680 C C . LEU A 1 113 ? 112.576 21.728 -22.122 1.00 168.11 1812 LEU A C 1
ATOM 681 O O . LEU A 1 113 ? 113.530 22.163 -22.772 1.00 168.01 1812 LEU A O 1
ATOM 686 N N . SER A 1 114 ? 111.316 21.804 -22.558 1.00 169.25 1813 SER A N 1
ATOM 687 C CA . SER A 1 114 ? 110.956 22.535 -23.786 1.00 172.87 1813 SER A CA 1
ATOM 688 C C . SER A 1 114 ? 109.942 23.671 -23.535 1.00 167.56 1813 SER A C 1
ATOM 689 O O . SER A 1 114 ? 108.731 23.524 -23.750 1.00 166.84 1813 SER A O 1
ATOM 692 N N . PHE B 1 33 ? 99.595 1.940 -13.610 1.00 77.90 1732 PHE B N 1
ATOM 693 C CA . PHE B 1 33 ? 99.854 3.127 -14.493 1.00 110.72 1732 PHE B CA 1
ATOM 694 C C . PHE B 1 33 ? 101.313 3.585 -14.543 1.00 109.26 1732 PHE B C 1
ATOM 695 O O . PHE B 1 33 ? 101.837 4.176 -13.572 1.00 102.03 1732 PHE B O 1
ATOM 703 N N . ASN B 1 34 ? 101.957 3.351 -15.688 1.00 111.59 1733 ASN B N 1
ATOM 704 C CA . ASN B 1 34 ? 103.405 3.594 -15.804 1.00 113.71 1733 ASN B CA 1
ATOM 705 C C . ASN B 1 34 ? 103.757 5.061 -15.636 1.00 105.90 1733 ASN B C 1
ATOM 706 O O . ASN B 1 34 ? 104.598 5.416 -14.808 1.00 103.67 1733 ASN B O 1
ATOM 711 N N . ASP B 1 35 ? 103.102 5.903 -16.433 1.00 107.34 1734 ASP B N 1
ATOM 712 C CA . ASP B 1 35 ? 103.253 7.361 -16.352 1.00 107.52 1734 ASP B CA 1
ATOM 713 C C . ASP B 1 35 ? 102.745 7.933 -15.014 1.00 106.16 1734 ASP B C 1
ATOM 714 O O . ASP B 1 35 ? 101.545 7.885 -14.721 1.00 106.89 1734 ASP B O 1
ATOM 719 N N . PRO B 1 36 ? 103.650 8.479 -14.189 1.00 101.96 1735 PRO B N 1
ATOM 720 C CA . PRO B 1 36 ? 103.227 8.857 -12.831 1.00 111.19 1735 PRO B CA 1
ATOM 721 C C . PRO B 1 36 ? 102.186 10.006 -12.813 1.00 112.50 1735 PRO B C 1
ATOM 722 O O . PRO B 1 36 ? 101.310 10.038 -11.941 1.00 108.10 1735 PRO B O 1
ATOM 726 N N . PHE B 1 37 ? 102.310 10.927 -13.770 1.00 110.55 1736 PHE B N 1
ATOM 727 C CA . PHE B 1 37 ? 101.346 11.995 -13.999 1.00 106.81 1736 PHE B CA 1
ATOM 728 C C . PHE B 1 37 ? 99.979 11.405 -14.316 1.00 106.92 1736 PHE B C 1
ATOM 729 O O . PHE B 1 37 ? 98.998 11.741 -13.652 1.00 108.71 1736 PHE B O 1
ATOM 737 N N . LEU B 1 38 ? 99.916 10.530 -15.322 1.00 102.07 1737 LEU B N 1
ATOM 738 C CA . LEU B 1 38 ? 98.690 9.784 -15.619 1.00 104.02 1737 LEU B CA 1
ATOM 739 C C . LEU B 1 38 ? 98.148 9.065 -14.382 1.00 104.47 1737 LEU B C 1
ATOM 740 O O . LEU B 1 38 ? 96.959 8.736 -14.303 1.00 99.23 1737 LEU B O 1
ATOM 745 N N . HIS B 1 39 ? 99.032 8.801 -13.426 1.00 106.34 1738 HIS B N 1
ATOM 746 C CA . HIS B 1 39 ? 98.633 8.045 -12.258 1.00 109.37 1738 HIS B CA 1
ATOM 747 C C . HIS B 1 39 ? 97.885 8.929 -11.290 1.00 106.87 1738 HIS B C 1
ATOM 748 O O . HIS B 1 39 ? 96.798 8.582 -10.824 1.00 102.21 1738 HIS B O 1
ATOM 755 N N . GLU B 1 40 ? 98.502 10.064 -10.977 1.00 113.92 1739 GLU B N 1
ATOM 756 C CA . GLU B 1 40 ? 97.884 11.099 -10.160 1.00 110.07 1739 GLU B CA 1
ATOM 757 C C . GLU B 1 40 ? 96.493 11.399 -10.707 1.00 105.77 1739 GLU B C 1
ATOM 758 O O . GLU B 1 40 ? 95.516 11.464 -9.952 1.00 97.84 1739 GLU B O 1
ATOM 764 N N . LEU B 1 41 ? 96.415 11.547 -12.027 1.00 100.75 1740 LEU B N 1
ATOM 765 C CA . LEU B 1 41 ? 95.155 11.815 -12.689 1.00 96.56 1740 LEU B CA 1
ATOM 766 C C . LEU B 1 41 ? 94.139 10.723 -12.429 1.00 94.49 1740 LEU B C 1
ATOM 767 O O . LEU B 1 41 ? 93.059 11.016 -11.972 1.00 109.06 1740 LEU B O 1
ATOM 772 N N . GLU B 1 42 ? 94.477 9.468 -12.682 1.00 101.29 1741 GLU B N 1
ATOM 773 C CA . GLU B 1 42 ? 93.558 8.361 -12.366 1.00 103.51 1741 GLU B CA 1
ATOM 774 C C . GLU B 1 42 ? 93.188 8.262 -10.878 1.00 100.13 1741 GLU B C 1
ATOM 775 O O . GLU B 1 42 ? 92.030 8.073 -10.533 1.00 97.74 1741 GLU B O 1
ATOM 781 N N . LYS B 1 43 ? 94.179 8.375 -10.000 1.00 107.81 1742 LYS B N 1
ATOM 782 C CA . LYS B 1 43 ? 93.926 8.478 -8.557 1.00 112.16 1742 LYS B CA 1
ATOM 783 C C . LYS B 1 43 ? 92.798 9.484 -8.213 1.00 109.23 1742 LYS B C 1
ATOM 784 O O . LYS B 1 43 ? 92.019 9.238 -7.289 1.00 109.75 1742 LYS B O 1
ATOM 790 N N . LEU B 1 44 ? 92.732 10.600 -8.956 1.00 105.67 1743 LEU B N 1
ATOM 791 C CA . LEU B 1 44 ? 91.722 11.666 -8.772 1.00 100.80 1743 LEU B CA 1
ATOM 792 C C . LEU B 1 44 ? 90.379 11.369 -9.432 1.00 103.25 1743 LEU B C 1
ATOM 793 O O . LEU B 1 44 ? 89.336 11.584 -8.827 1.00 112.31 1743 LEU B O 1
ATOM 798 N N . ARG B 1 45 ? 90.389 10.906 -10.675 1.00 101.12 1744 ARG B N 1
ATOM 799 C CA . ARG B 1 45 ? 89.157 10.455 -11.295 1.00 96.08 1744 ARG B CA 1
ATOM 800 C C . ARG B 1 45 ? 88.480 9.514 -10.332 1.00 104.40 1744 ARG B C 1
ATOM 801 O O . ARG B 1 45 ? 87.259 9.442 -10.268 1.00 108.36 1744 ARG B O 1
ATOM 809 N N . ARG B 1 46 ? 89.292 8.778 -9.586 1.00 106.21 1745 ARG B N 1
ATOM 810 C CA . ARG B 1 46 ? 88.781 7.722 -8.733 1.00 107.40 1745 ARG B CA 1
ATOM 811 C C . ARG B 1 46 ? 88.181 8.308 -7.468 1.00 101.78 1745 ARG B C 1
ATOM 812 O O . ARG B 1 46 ? 87.251 7.765 -6.893 1.00 103.44 1745 ARG B O 1
ATOM 820 N N . GLU B 1 47 ? 88.715 9.445 -7.059 1.00 106.37 1746 GLU B N 1
ATOM 821 C CA . GLU B 1 47 ? 88.308 10.101 -5.826 1.00 108.33 1746 GLU B CA 1
ATOM 822 C C . GLU B 1 47 ? 87.049 10.910 -6.051 1.00 105.33 1746 GLU B C 1
ATOM 823 O O . GLU B 1 47 ? 86.163 10.933 -5.209 1.00 107.64 1746 GLU B O 1
ATOM 829 N N . SER B 1 48 ? 86.993 11.585 -7.193 1.00 102.74 1747 SER B N 1
ATOM 830 C CA . SER B 1 48 ? 85.817 12.324 -7.603 1.00 104.04 1747 SER B CA 1
ATOM 831 C C . SER B 1 48 ? 84.656 11.370 -7.861 1.00 108.43 1747 SER B C 1
ATOM 832 O O . SER B 1 48 ? 83.497 11.753 -7.761 1.00 111.39 1747 SER B O 1
ATOM 835 N N . GLU B 1 49 ? 84.961 10.120 -8.174 1.00 108.99 1748 GLU B N 1
ATOM 836 C CA . GLU B 1 49 ? 83.907 9.155 -8.442 1.00 107.20 1748 GLU B CA 1
ATOM 837 C C . GLU B 1 49 ? 83.297 8.620 -7.150 1.00 107.77 1748 GLU B C 1
ATOM 838 O O . GLU B 1 49 ? 82.208 8.062 -7.159 1.00 110.21 1748 GLU B O 1
ATOM 844 N N . ASN B 1 50 ? 83.994 8.810 -6.037 1.00 106.61 1749 ASN B N 1
ATOM 845 C CA . ASN B 1 50 ? 83.451 8.454 -4.729 1.00 108.54 1749 ASN B CA 1
ATOM 846 C C . ASN B 1 50 ? 82.784 9.638 -4.052 1.00 111.31 1749 ASN B C 1
ATOM 847 O O . ASN B 1 50 ? 81.893 9.459 -3.229 1.00 112.17 1749 ASN B O 1
ATOM 852 N N . SER B 1 51 ? 83.247 10.844 -4.377 1.00 111.82 1750 SER B N 1
ATOM 853 C CA . SER B 1 51 ? 82.559 12.066 -3.982 1.00 108.71 1750 SER B CA 1
ATOM 854 C C . SER B 1 51 ? 81.133 11.878 -4.482 1.00 106.93 1750 SER B C 1
ATOM 855 O O . SER B 1 51 ? 80.198 11.770 -3.690 1.00 107.33 1750 SER B O 1
ATOM 858 N N . LYS B 1 52 ? 80.977 11.797 -5.800 1.00 101.84 1751 LYS B N 1
ATOM 859 C CA . LYS B 1 52 ? 79.664 11.592 -6.392 1.00 98.99 1751 LYS B CA 1
ATOM 860 C C . LYS B 1 52 ? 78.926 10.396 -5.788 1.00 99.61 1751 LYS B C 1
ATOM 861 O O . LYS B 1 52 ? 77.796 10.522 -5.361 1.00 101.97 1751 LYS B O 1
ATOM 867 N N . LYS B 1 53 ? 79.576 9.242 -5.714 1.00 111.85 1752 LYS B N 1
ATOM 868 C CA . LYS B 1 53 ? 78.925 8.044 -5.181 1.00 112.73 1752 LYS B CA 1
ATOM 869 C C . LYS B 1 53 ? 78.335 8.248 -3.778 1.00 107.74 1752 LYS B C 1
ATOM 870 O O . LYS B 1 53 ? 77.147 8.024 -3.571 1.00 111.21 1752 LYS B O 1
ATOM 876 N N . THR B 1 54 ? 79.145 8.680 -2.819 1.00 106.41 1753 THR B N 1
ATOM 877 C CA . THR B 1 54 ? 78.636 8.838 -1.457 1.00 111.25 1753 THR B CA 1
ATOM 878 C C . THR B 1 54 ? 77.644 10.001 -1.318 1.00 111.62 1753 THR B C 1
ATOM 879 O O . THR B 1 54 ? 76.765 9.958 -0.464 1.00 109.73 1753 THR B O 1
ATOM 883 N N . PHE B 1 55 ? 77.784 11.036 -2.146 1.00 112.58 1754 PHE B N 1
ATOM 884 C CA . PHE B 1 55 ? 76.833 12.151 -2.147 1.00 108.77 1754 PHE B CA 1
ATOM 885 C C . PHE B 1 55 ? 75.462 11.690 -2.613 1.00 108.03 1754 PHE B C 1
ATOM 886 O O . PHE B 1 55 ? 74.476 11.863 -1.907 1.00 106.99 1754 PHE B O 1
ATOM 894 N N . GLU B 1 56 ? 75.414 11.082 -3.796 1.00 110.87 1755 GLU B N 1
ATOM 895 C CA . GLU B 1 56 ? 74.168 10.583 -4.377 1.00 112.30 1755 GLU B CA 1
ATOM 896 C C . GLU B 1 56 ? 73.462 9.581 -3.489 1.00 111.33 1755 GLU B C 1
ATOM 897 O O . GLU B 1 56 ? 72.248 9.397 -3.569 1.00 111.91 1755 GLU B O 1
ATOM 903 N N . GLU B 1 57 ? 74.235 8.942 -2.633 1.00 109.39 1756 GLU B N 1
ATOM 904 C CA . GLU B 1 57 ? 73.708 7.907 -1.775 1.00 111.04 1756 GLU B CA 1
ATOM 905 C C . GLU B 1 57 ? 73.256 8.475 -0.431 1.00 108.57 1756 GLU B C 1
ATOM 906 O O . GLU B 1 57 ? 72.257 8.042 0.123 1.00 107.13 1756 GLU B O 1
ATOM 912 N N . LYS B 1 58 ? 73.987 9.461 0.080 1.00 117.59 1757 LYS B N 1
ATOM 913 C CA . LYS B 1 58 ? 73.516 10.288 1.198 1.00 114.77 1757 LYS B CA 1
ATOM 914 C C . LYS B 1 58 ? 72.157 10.915 0.838 1.00 108.42 1757 LYS B C 1
ATOM 915 O O . LYS B 1 58 ? 71.178 10.760 1.563 1.00 100.12 1757 LYS B O 1
ATOM 921 N N . LYS B 1 59 ? 72.127 11.625 -0.290 1.00 110.82 1758 LYS B N 1
ATOM 922 C CA . LYS B 1 59 ? 70.907 12.167 -0.889 1.00 107.17 1758 LYS B CA 1
ATOM 923 C C . LYS B 1 59 ? 69.788 11.120 -0.910 1.00 105.72 1758 LYS B C 1
ATOM 924 O O . LYS B 1 59 ? 68.709 11.349 -0.390 1.00 98.68 1758 LYS B O 1
ATOM 930 N N . SER B 1 60 ? 70.062 9.958 -1.501 1.00 114.83 1759 SER B N 1
ATOM 931 C CA . SER B 1 60 ? 69.069 8.881 -1.628 1.00 109.80 1759 SER B CA 1
ATOM 932 C C . SER B 1 60 ? 68.455 8.436 -0.312 1.00 106.31 1759 SER B C 1
ATOM 933 O O . SER B 1 60 ? 67.302 8.031 -0.271 1.00 114.72 1759 SER B O 1
ATOM 936 N N . ILE B 1 61 ? 69.234 8.500 0.755 1.00 106.29 1760 ILE B N 1
ATOM 937 C CA . ILE B 1 61 ? 68.785 8.106 2.083 1.00 104.48 1760 ILE B CA 1
ATOM 938 C C . ILE B 1 61 ? 67.890 9.145 2.728 1.00 109.74 1760 ILE B C 1
ATOM 939 O O . ILE B 1 61 ? 66.850 8.817 3.287 1.00 115.97 1760 ILE B O 1
ATOM 944 N N . LEU B 1 62 ? 68.324 10.399 2.698 1.00 109.84 1761 LEU B N 1
ATOM 945 C CA . LEU B 1 62 ? 67.531 11.472 3.261 1.00 105.43 1761 LEU B CA 1
ATOM 946 C C . LEU B 1 62 ? 66.159 11.454 2.617 1.00 112.48 1761 LEU B C 1
ATOM 947 O O . LEU B 1 62 ? 65.151 11.557 3.311 1.00 122.39 1761 LEU B O 1
ATOM 952 N N . LYS B 1 63 ? 66.118 11.315 1.293 1.00 109.18 1762 LYS B N 1
ATOM 953 C CA . LYS B 1 63 ? 64.840 11.213 0.583 1.00 115.38 1762 LYS B CA 1
ATOM 954 C C . LYS B 1 63 ? 64.015 9.987 1.019 1.00 112.05 1762 LYS B C 1
ATOM 955 O O . LYS B 1 63 ? 62.799 10.034 1.072 1.00 112.03 1762 LYS B O 1
ATOM 961 N N . ALA B 1 64 ? 64.685 8.894 1.340 1.00 111.78 1763 ALA B N 1
ATOM 962 C CA . ALA B 1 64 ? 63.997 7.697 1.784 1.00 112.00 1763 ALA B CA 1
ATOM 963 C C . ALA B 1 64 ? 63.279 7.912 3.115 1.00 112.39 1763 ALA B C 1
ATOM 964 O O . ALA B 1 64 ? 62.218 7.340 3.354 1.00 115.64 1763 ALA B O 1
ATOM 966 N N . GLU B 1 65 ? 63.860 8.728 3.983 1.00 109.52 1764 GLU B N 1
ATOM 967 C CA . GLU B 1 65 ? 63.334 8.890 5.334 1.00 115.30 1764 GLU B CA 1
ATOM 968 C C . GLU B 1 65 ? 62.347 10.046 5.395 1.00 114.88 1764 GLU B C 1
ATOM 969 O O . GLU B 1 65 ? 61.598 10.183 6.353 1.00 114.07 1764 GLU B O 1
ATOM 975 N N . LEU B 1 66 ? 62.356 10.883 4.369 1.00 112.78 1765 LEU B N 1
ATOM 976 C CA . LEU B 1 66 ? 61.330 11.895 4.237 1.00 112.94 1765 LEU B CA 1
ATOM 977 C C . LEU B 1 66 ? 60.043 11.167 3.913 1.00 116.12 1765 LEU B C 1
ATOM 978 O O . LEU B 1 66 ? 59.057 11.272 4.635 1.00 119.43 1765 LEU B O 1
ATOM 983 N N . GLU B 1 67 ? 60.073 10.419 2.817 1.00 115.34 1766 GLU B N 1
ATOM 984 C CA . GLU B 1 67 ? 58.986 9.532 2.436 1.00 116.51 1766 GLU B CA 1
ATOM 985 C C . GLU B 1 67 ? 58.391 8.830 3.634 1.00 115.36 1766 GLU B C 1
ATOM 986 O O . GLU B 1 67 ? 57.178 8.754 3.778 1.00 117.39 1766 GLU B O 1
ATOM 992 N N . ARG B 1 68 ? 59.259 8.310 4.488 1.00 111.38 1767 ARG B N 1
ATOM 993 C CA . ARG B 1 68 ? 58.840 7.431 5.563 1.00 112.94 1767 ARG B CA 1
ATOM 994 C C . ARG B 1 68 ? 58.191 8.205 6.700 1.00 115.65 1767 ARG B C 1
ATOM 995 O O . ARG B 1 68 ? 57.183 7.779 7.247 1.00 116.71 1767 ARG B O 1
ATOM 1003 N N . LYS B 1 69 ? 58.770 9.351 7.046 1.00 124.12 1768 LYS B N 1
ATOM 1004 C CA . LYS B 1 69 ? 58.239 10.189 8.122 1.00 123.91 1768 LYS B CA 1
ATOM 1005 C C . LYS B 1 69 ? 56.940 10.832 7.684 1.00 116.50 1768 LYS B C 1
ATOM 1006 O O . LYS B 1 69 ? 55.956 10.817 8.416 1.00 121.92 1768 LYS B O 1
ATOM 1012 N N . MET B 1 70 ? 56.926 11.384 6.483 1.00 106.62 1769 MET B N 1
ATOM 1013 C CA . MET B 1 70 ? 55.706 11.998 5.997 1.00 115.14 1769 MET B CA 1
ATOM 1014 C C . MET B 1 70 ? 54.579 10.996 5.832 1.00 119.15 1769 MET B C 1
ATOM 1015 O O . MET B 1 70 ? 53.451 11.243 6.245 1.00 125.68 1769 MET B O 1
ATOM 1020 N N . ALA B 1 71 ? 54.881 9.861 5.221 1.00 122.79 1770 ALA B N 1
ATOM 1021 C CA . ALA B 1 71 ? 53.899 8.796 5.106 1.00 116.82 1770 ALA B CA 1
ATOM 1022 C C . ALA B 1 71 ? 53.222 8.514 6.444 1.00 117.18 1770 ALA B C 1
ATOM 1023 O O . ALA B 1 71 ? 52.013 8.332 6.488 1.00 122.51 1770 ALA B O 1
ATOM 1025 N N . GLU B 1 72 ? 53.992 8.485 7.530 1.00 116.95 1771 GLU B N 1
ATOM 1026 C CA . GLU B 1 72 ? 53.456 8.045 8.820 1.00 120.89 1771 GLU B CA 1
ATOM 1027 C C . GLU B 1 72 ? 52.857 9.155 9.671 1.00 126.71 1771 GLU B C 1
ATOM 1028 O O . GLU B 1 72 ? 52.042 8.895 10.560 1.00 128.07 1771 GLU B O 1
ATOM 1034 N N . VAL B 1 73 ? 53.258 10.391 9.403 1.00 128.35 1772 VAL B N 1
ATOM 1035 C CA . VAL B 1 73 ? 52.605 11.535 10.023 1.00 124.80 1772 VAL B CA 1
ATOM 1036 C C . VAL B 1 73 ? 51.179 11.630 9.460 1.00 124.29 1772 VAL B C 1
ATOM 1037 O O . VAL B 1 73 ? 50.224 11.918 10.182 1.00 123.76 1772 VAL B O 1
ATOM 1041 N N . GLN B 1 74 ? 51.051 11.334 8.171 1.00 123.79 1773 GLN B N 1
ATOM 1042 C CA . GLN B 1 74 ? 49.804 11.506 7.448 1.00 124.77 1773 GLN B CA 1
ATOM 1043 C C . GLN B 1 74 ? 48.907 10.280 7.518 1.00 124.21 1773 GLN B C 1
ATOM 1044 O O . GLN B 1 74 ? 47.765 10.318 7.085 1.00 133.28 1773 GLN B O 1
ATOM 1050 N N . ALA B 1 75 ? 49.419 9.189 8.056 1.00 122.77 1774 ALA B N 1
ATOM 1051 C CA . ALA B 1 75 ? 48.642 7.967 8.123 1.00 125.58 1774 ALA B CA 1
ATOM 1052 C C . ALA B 1 75 ? 48.363 7.697 9.578 1.00 124.04 1774 ALA B C 1
ATOM 1053 O O . ALA B 1 75 ? 48.081 6.574 9.993 1.00 130.04 1774 ALA B O 1
ATOM 1055 N N . GLU B 1 76 ? 48.466 8.752 10.359 1.00 119.83 1775 GLU B N 1
ATOM 1056 C CA . GLU B 1 76 ? 48.165 8.668 11.765 1.00 126.83 1775 GLU B CA 1
ATOM 1057 C C . GLU B 1 76 ? 47.349 9.905 12.049 1.00 121.15 1775 GLU B C 1
ATOM 1058 O O . GLU B 1 76 ? 46.698 10.029 13.077 1.00 121.04 1775 GLU B O 1
ATOM 1064 N N . PHE B 1 77 ? 47.380 10.822 11.098 1.00 123.65 1776 PHE B N 1
ATOM 1065 C CA . PHE B 1 77 ? 46.407 11.889 11.070 1.00 123.60 1776 PHE B CA 1
ATOM 1066 C C . PHE B 1 77 ? 45.051 11.280 10.741 1.00 124.30 1776 PHE B C 1
ATOM 1067 O O . PHE B 1 77 ? 44.063 11.564 11.415 1.00 122.09 1776 PHE B O 1
ATOM 1075 N N . ARG B 1 78 ? 45.012 10.440 9.707 1.00 123.49 1777 ARG B N 1
ATOM 1076 C CA . ARG B 1 78 ? 43.782 9.761 9.310 1.00 119.72 1777 ARG B CA 1
ATOM 1077 C C . ARG B 1 78 ? 43.266 8.835 10.399 1.00 117.54 1777 ARG B C 1
ATOM 1078 O O . ARG B 1 78 ? 42.074 8.703 10.609 1.00 120.12 1777 ARG B O 1
ATOM 1086 N N . ARG B 1 79 ? 44.177 8.190 11.099 1.00 120.59 1778 ARG B N 1
ATOM 1087 C CA . ARG B 1 79 ? 43.805 7.329 12.204 1.00 124.22 1778 ARG B CA 1
ATOM 1088 C C . ARG B 1 79 ? 43.116 8.151 13.307 1.00 121.09 1778 ARG B C 1
ATOM 1089 O O . ARG B 1 79 ? 42.136 7.699 13.902 1.00 121.40 1778 ARG B O 1
ATOM 1097 N N . LYS B 1 80 ? 43.642 9.353 13.562 1.00 125.99 1779 LYS B N 1
ATOM 1098 C CA . LYS B 1 80 ? 43.106 10.310 14.551 1.00 131.70 1779 LYS B CA 1
ATOM 1099 C C . LYS B 1 80 ? 41.789 10.966 14.105 1.00 125.01 1779 LYS B C 1
ATOM 1100 O O . LYS B 1 80 ? 40.880 11.198 14.908 1.00 112.26 1779 LYS B O 1
ATOM 1106 N N . PHE B 1 81 ? 41.737 11.293 12.819 1.00 123.51 1780 PHE B N 1
ATOM 1107 C CA . PHE B 1 81 ? 40.547 11.826 12.185 1.00 120.80 1780 PHE B CA 1
ATOM 1108 C C . PHE B 1 81 ? 39.368 10.864 12.270 1.00 122.45 1780 PHE B C 1
ATOM 1109 O O . PHE B 1 81 ? 38.370 11.163 12.901 1.00 129.18 1780 PHE B O 1
ATOM 1117 N N . HIS B 1 82 ? 39.483 9.707 11.632 1.00 122.93 1781 HIS B N 1
ATOM 1118 C CA . HIS B 1 82 ? 38.400 8.727 11.638 1.00 124.29 1781 HIS B CA 1
ATOM 1119 C C . HIS B 1 82 ? 37.927 8.429 13.048 1.00 121.81 1781 HIS B C 1
ATOM 1120 O O . HIS B 1 82 ? 36.879 7.829 13.236 1.00 130.39 1781 HIS B O 1
ATOM 1127 N N . GLU B 1 83 ? 38.698 8.828 14.047 1.00 117.32 1782 GLU B N 1
ATOM 1128 C CA . GLU B 1 83 ? 38.283 8.552 15.408 1.00 122.60 1782 GLU B CA 1
ATOM 1129 C C . GLU B 1 83 ? 37.437 9.687 15.989 1.00 121.69 1782 GLU B C 1
ATOM 1130 O O . GLU B 1 83 ? 36.732 9.493 16.976 1.00 123.65 1782 GLU B O 1
ATOM 1136 N N . VAL B 1 84 ? 37.521 10.871 15.383 1.00 125.68 1783 VAL B N 1
ATOM 1137 C CA . VAL B 1 84 ? 36.613 11.968 15.711 1.00 122.28 1783 VAL B CA 1
ATOM 1138 C C . VAL B 1 84 ? 35.319 11.770 14.927 1.00 118.26 1783 VAL B C 1
ATOM 1139 O O . VAL B 1 84 ? 34.233 11.859 15.485 1.00 120.65 1783 VAL B O 1
ATOM 1143 N N . GLU B 1 85 ? 35.460 11.503 13.630 1.00 114.49 1784 GLU B N 1
ATOM 1144 C CA . GLU B 1 85 ? 34.338 11.210 12.742 1.00 117.92 1784 GLU B CA 1
ATOM 1145 C C . GLU B 1 85 ? 33.495 10.086 13.351 1.00 121.49 1784 GLU B C 1
ATOM 1146 O O . GLU B 1 85 ? 32.278 10.204 13.461 1.00 118.78 1784 GLU B O 1
ATOM 1152 N N . ALA B 1 86 ? 34.145 9.001 13.761 1.00 121.24 1785 ALA B N 1
ATOM 1153 C CA . ALA B 1 86 ? 33.457 7.910 14.436 1.00 116.60 1785 ALA B CA 1
ATOM 1154 C C . ALA B 1 86 ? 32.703 8.405 15.671 1.00 112.02 1785 ALA B C 1
ATOM 1155 O O . ALA B 1 86 ? 31.532 8.107 15.842 1.00 118.16 1785 ALA B O 1
ATOM 1157 N N . GLU B 1 87 ? 33.391 9.177 16.504 1.00 112.68 1786 GLU B N 1
ATOM 1158 C CA . GLU B 1 87 ? 32.909 9.649 17.801 1.00 116.19 1786 GLU B CA 1
ATOM 1159 C C . GLU B 1 87 ? 31.683 10.554 17.666 1.00 115.04 1786 GLU B C 1
ATOM 1160 O O . GLU B 1 87 ? 30.853 10.662 18.579 1.00 105.47 1786 GLU B O 1
ATOM 1166 N N . HIS B 1 88 ? 31.603 11.210 16.514 1.00 116.00 1787 HIS B N 1
ATOM 1167 C CA . HIS B 1 88 ? 30.532 12.137 16.170 1.00 111.41 1787 HIS B CA 1
ATOM 1168 C C . HIS B 1 88 ? 29.273 11.380 15.713 1.00 114.39 1787 HIS B C 1
ATOM 1169 O O . HIS B 1 88 ? 28.209 11.508 16.316 1.00 111.38 1787 HIS B O 1
ATOM 1176 N N . ASN B 1 89 ? 29.410 10.596 14.644 1.00 118.00 1788 ASN B N 1
ATOM 1177 C CA . ASN B 1 89 ? 28.371 9.675 14.193 1.00 109.86 1788 ASN B CA 1
ATOM 1178 C C . ASN B 1 89 ? 27.742 8.898 15.329 1.00 109.48 1788 ASN B C 1
ATOM 1179 O O . ASN B 1 89 ? 26.573 8.531 15.236 1.00 116.73 1788 ASN B O 1
ATOM 1184 N N . THR B 1 90 ? 28.481 8.615 16.397 1.00 100.46 1789 THR B N 1
ATOM 1185 C CA . THR B 1 90 ? 27.823 7.917 17.494 1.00 107.25 1789 THR B CA 1
ATOM 1186 C C . THR B 1 90 ? 27.019 8.882 18.360 1.00 105.39 1789 THR B C 1
ATOM 1187 O O . THR B 1 90 ? 25.873 8.597 18.701 1.00 104.63 1789 THR B O 1
ATOM 1191 N N . ARG B 1 91 ? 27.604 10.038 18.665 1.00 109.77 1790 ARG B N 1
ATOM 1192 C CA . ARG B 1 91 ? 26.886 11.149 19.304 1.00 108.15 1790 ARG B CA 1
ATOM 1193 C C . ARG B 1 91 ? 25.590 11.453 18.558 1.00 108.57 1790 ARG B C 1
ATOM 1194 O O . ARG B 1 91 ? 24.496 11.463 19.147 1.00 103.65 1790 ARG B O 1
ATOM 1202 N N . THR B 1 92 ? 25.704 11.705 17.258 1.00 109.66 1791 THR B N 1
ATOM 1203 C CA . THR B 1 92 ? 24.520 12.046 16.502 1.00 101.83 1791 THR B CA 1
ATOM 1204 C C . THR B 1 92 ? 23.463 10.947 16.479 1.00 100.29 1791 THR B C 1
ATOM 1205 O O . THR B 1 92 ? 22.315 11.261 16.694 1.00 104.05 1791 THR B O 1
ATOM 1209 N N . THR B 1 93 ? 23.784 9.670 16.290 1.00 104.58 1792 THR B N 1
ATOM 1210 C CA . THR B 1 93 ? 22.668 8.726 16.389 1.00 104.18 1792 THR B CA 1
ATOM 1211 C C . THR B 1 93 ? 22.102 8.655 17.814 1.00 101.80 1792 THR B C 1
ATOM 1212 O O . THR B 1 93 ? 20.933 8.382 17.992 1.00 105.01 1792 THR B O 1
ATOM 1216 N N . LYS B 1 94 ? 22.921 8.914 18.823 1.00 106.98 1793 LYS B N 1
ATOM 1217 C CA . LYS B 1 94 ? 22.435 8.952 20.204 1.00 108.92 1793 LYS B CA 1
ATOM 1218 C C . LYS B 1 94 ? 21.280 9.939 20.394 1.00 104.50 1793 LYS B C 1
ATOM 1219 O O . LYS B 1 94 ? 20.251 9.592 20.981 1.00 100.08 1793 LYS B O 1
ATOM 1225 N N . ILE B 1 95 ? 21.497 11.164 19.911 1.00 105.98 1794 ILE B N 1
ATOM 1226 C CA . ILE B 1 95 ? 20.542 12.276 19.873 1.00 106.06 1794 ILE B CA 1
ATOM 1227 C C . ILE B 1 95 ? 19.302 11.924 19.052 1.00 105.16 1794 ILE B C 1
ATOM 1228 O O . ILE B 1 95 ? 18.206 11.866 19.590 1.00 106.36 1794 ILE B O 1
ATOM 1233 N N . GLU B 1 96 ? 19.481 11.707 17.749 1.00 106.64 1795 GLU B N 1
ATOM 1234 C CA . GLU B 1 96 ? 18.451 11.124 16.875 1.00 103.66 1795 GLU B CA 1
ATOM 1235 C C . GLU B 1 96 ? 17.548 10.102 17.558 1.00 97.80 1795 GLU B C 1
ATOM 1236 O O . GLU B 1 96 ? 16.375 10.070 17.301 1.00 103.61 1795 GLU B O 1
ATOM 1242 N N . LYS B 1 97 ? 18.078 9.267 18.435 1.00 98.39 1796 LYS B N 1
ATOM 1243 C CA . LYS B 1 97 ? 17.248 8.261 19.077 1.00 100.67 1796 LYS B CA 1
ATOM 1244 C C . LYS B 1 97 ? 16.600 8.756 20.356 1.00 105.77 1796 LYS B C 1
ATOM 1245 O O . LYS B 1 97 ? 15.686 8.133 20.867 1.00 104.98 1796 LYS B O 1
ATOM 1251 N N . ASP B 1 98 ? 17.088 9.878 20.872 1.00 111.26 1797 ASP B N 1
ATOM 1252 C CA . ASP B 1 98 ? 16.460 10.543 22.012 1.00 106.24 1797 ASP B CA 1
ATOM 1253 C C . ASP B 1 98 ? 15.267 11.323 21.491 1.00 101.02 1797 ASP B C 1
ATOM 1254 O O . ASP B 1 98 ? 14.169 11.247 22.025 1.00 98.19 1797 ASP B O 1
ATOM 1259 N N . LYS B 1 99 ? 15.518 12.060 20.419 1.00 99.72 1798 LYS B N 1
ATOM 1260 C CA . LYS B 1 99 ? 14.512 12.785 19.661 1.00 91.40 1798 LYS B CA 1
ATOM 1261 C C . LYS B 1 99 ? 13.342 11.889 19.297 1.00 97.91 1798 LYS B C 1
ATOM 1262 O O . LYS B 1 99 ? 12.226 12.109 19.762 1.00 101.91 1798 LYS B O 1
ATOM 1268 N N . ASN B 1 100 ? 13.593 10.880 18.467 1.00 101.76 1799 ASN B N 1
ATOM 1269 C CA . ASN B 1 100 ? 12.564 9.928 18.075 1.00 94.80 1799 ASN B CA 1
ATOM 1270 C C . ASN B 1 100 ? 11.821 9.385 19.267 1.00 95.87 1799 ASN B C 1
ATOM 1271 O O . ASN B 1 100 ? 10.600 9.289 19.259 1.00 99.26 1799 ASN B O 1
ATOM 1276 N N . LEU B 1 101 ? 12.565 9.047 20.305 1.00 95.07 1800 LEU B N 1
ATOM 1277 C CA . LEU B 1 101 ? 11.986 8.434 21.486 1.00 97.71 1800 LEU B CA 1
ATOM 1278 C C . LEU B 1 101 ? 11.043 9.406 22.228 1.00 100.96 1800 LEU B C 1
ATOM 1279 O O . LEU B 1 101 ? 10.112 9.002 22.932 1.00 103.01 1800 LEU B O 1
ATOM 1284 N N . VAL B 1 102 ? 11.284 10.697 22.046 1.00 99.96 1801 VAL B N 1
ATOM 1285 C CA . VAL B 1 102 ? 10.525 11.735 22.744 1.00 100.08 1801 VAL B CA 1
ATOM 1286 C C . VAL B 1 102 ? 9.292 12.170 21.931 1.00 97.35 1801 VAL B C 1
ATOM 1287 O O . VAL B 1 102 ? 8.239 12.479 22.495 1.00 98.16 1801 VAL B O 1
ATOM 1291 N N . ILE B 1 103 ? 9.433 12.155 20.607 1.00 90.22 1802 ILE B N 1
ATOM 1292 C CA . ILE B 1 103 ? 8.330 12.385 19.679 1.00 92.64 1802 ILE B CA 1
ATOM 1293 C C . ILE B 1 103 ? 7.248 11.302 19.728 1.00 95.94 1802 ILE B C 1
ATOM 1294 O O . ILE B 1 103 ? 6.058 11.601 19.796 1.00 97.17 1802 ILE B O 1
ATOM 1299 N N . MET B 1 104 ? 7.653 10.043 19.669 1.00 95.04 1803 MET B N 1
ATOM 1300 C CA . MET B 1 104 ? 6.682 8.965 19.681 1.00 101.76 1803 MET B CA 1
ATOM 1301 C C . MET B 1 104 ? 5.947 8.921 21.009 1.00 104.20 1803 MET B C 1
ATOM 1302 O O . MET B 1 104 ? 4.778 8.536 21.072 1.00 105.59 1803 MET B O 1
ATOM 1307 N N . ASN B 1 105 ? 6.635 9.310 22.074 1.00 102.08 1804 ASN B N 1
ATOM 1308 C CA . ASN B 1 105 ? 6.013 9.334 23.388 1.00 101.35 1804 ASN B CA 1
ATOM 1309 C C . ASN B 1 105 ? 4.913 10.368 23.480 1.00 101.66 1804 ASN B C 1
ATOM 1310 O O . ASN B 1 105 ? 3.931 10.171 24.185 1.00 102.10 1804 ASN B O 1
ATOM 1315 N N . LYS B 1 106 ? 5.114 11.480 22.778 1.00 102.60 1805 LYS B N 1
ATOM 1316 C CA . LYS B 1 106 ? 4.154 12.560 22.705 1.00 97.11 1805 LYS B CA 1
ATOM 1317 C C . LYS B 1 106 ? 2.998 12.049 21.891 1.00 106.21 1805 LYS B C 1
ATOM 1318 O O . LYS B 1 106 ? 1.832 12.185 22.285 1.00 110.16 1805 LYS B O 1
ATOM 1324 N N . LEU B 1 107 ? 3.335 11.457 20.748 1.00 102.86 1806 LEU B N 1
ATOM 1325 C CA . LEU B 1 107 ? 2.342 10.896 19.841 1.00 102.29 1806 LEU B CA 1
ATOM 1326 C C . LEU B 1 107 ? 1.450 9.825 20.490 1.00 103.87 1806 LEU B C 1
ATOM 1327 O O . LEU B 1 107 ? 0.284 9.682 20.133 1.00 107.62 1806 LEU B O 1
ATOM 1332 N N . LEU B 1 108 ? 1.985 9.064 21.433 1.00 97.84 1807 LEU B N 1
ATOM 1333 C CA . LEU B 1 108 ? 1.188 8.020 22.049 1.00 99.69 1807 LEU B CA 1
ATOM 1334 C C . LEU B 1 108 ? 0.273 8.551 23.137 1.00 105.53 1807 LEU B C 1
ATOM 1335 O O . LEU B 1 108 ? -0.857 8.094 23.275 1.00 111.27 1807 LEU B O 1
ATOM 1340 N N . ALA B 1 109 ? 0.761 9.509 23.918 1.00 110.88 1808 ALA B N 1
ATOM 1341 C CA . ALA B 1 109 ? -0.002 10.044 25.051 1.00 117.58 1808 ALA B CA 1
ATOM 1342 C C . ALA B 1 109 ? -1.197 10.873 24.564 1.00 116.91 1808 ALA B C 1
ATOM 1343 O O . ALA B 1 109 ? -1.971 11.424 25.345 1.00 119.85 1808 ALA B O 1
ATOM 1345 N N . ASN B 1 110 ? -1.355 10.875 23.251 1.00 112.91 1809 ASN B N 1
ATOM 1346 C CA . ASN B 1 110 ? -2.115 11.849 22.511 1.00 104.57 1809 ASN B CA 1
ATOM 1347 C C . ASN B 1 110 ? -2.736 11.030 21.378 1.00 102.81 1809 ASN B C 1
ATOM 1348 O O . ASN B 1 110 ? -2.970 11.510 20.268 1.00 91.63 1809 ASN B O 1
ATOM 1353 N N . ALA B 1 111 ? -2.944 9.752 21.675 1.00 110.33 1810 ALA B N 1
ATOM 1354 C CA . ALA B 1 111 ? -3.465 8.776 20.716 1.00 115.56 1810 ALA B CA 1
ATOM 1355 C C . ALA B 1 111 ? -4.915 8.423 21.049 1.00 122.80 1810 ALA B C 1
ATOM 1356 O O . ALA B 1 111 ? -5.230 7.299 21.477 1.00 120.87 1810 ALA B O 1
ATOM 1358 N N . PHE B 1 112 ? -5.786 9.413 20.867 1.00 120.63 1811 PHE B N 1
ATOM 1359 C CA . PHE B 1 112 ? -7.214 9.244 21.062 1.00 118.99 1811 PHE B CA 1
ATOM 1360 C C . PHE B 1 112 ? -8.007 10.278 20.252 1.00 128.93 1811 PHE B C 1
ATOM 1361 O O . PHE B 1 112 ? -7.474 10.969 19.352 1.00 126.39 1811 PHE B O 1
ATOM 1369 N N . LEU B 1 113 ? -9.275 10.415 20.634 1.00 131.80 1812 LEU B N 1
ATOM 1370 C CA . LEU B 1 113 ? -10.269 11.108 19.827 1.00 127.39 1812 LEU B CA 1
ATOM 1371 C C . LEU B 1 113 ? -11.019 12.226 20.563 1.00 126.44 1812 LEU B C 1
ATOM 1372 O O . LEU B 1 113 ? -10.596 12.684 21.629 1.00 121.46 1812 LEU B O 1
ATOM 1377 N N . SER B 1 114 ? -12.144 12.644 19.981 1.00 132.87 1813 SER B N 1
ATOM 1378 C CA . SER B 1 114 ? -12.843 13.863 20.393 1.00 135.58 1813 SER B CA 1
ATOM 1379 C C . SER B 1 114 ? -11.843 15.009 20.637 1.00 132.02 1813 SER B C 1
ATOM 1380 O O . SER B 1 114 ? -10.753 15.053 20.045 1.00 109.17 1813 SER B O 1
ATOM 1383 N N . PHE C 1 30 ? 15.555 -19.022 19.395 1.00 171.81 1729 PHE C N 1
ATOM 1384 C CA . PHE C 1 30 ? 14.545 -19.676 18.561 1.00 175.47 1729 PHE C CA 1
ATOM 1385 C C . PHE C 1 30 ? 14.279 -18.930 17.233 1.00 175.49 1729 PHE C C 1
ATOM 1386 O O . PHE C 1 30 ? 13.138 -18.547 16.959 1.00 170.16 1729 PHE C O 1
ATOM 1394 N N . PRO C 1 31 ? 15.327 -18.767 16.392 1.00 176.09 1730 PRO C N 1
ATOM 1395 C CA . PRO C 1 31 ? 15.319 -17.908 15.190 1.00 171.97 1730 PRO C CA 1
ATOM 1396 C C . PRO C 1 31 ? 13.997 -17.831 14.385 1.00 174.57 1730 PRO C C 1
ATOM 1397 O O . PRO C 1 31 ? 13.707 -16.766 13.813 1.00 166.02 1730 PRO C O 1
ATOM 1401 N N . VAL C 1 32 ? 13.232 -18.924 14.324 1.00 177.78 1731 VAL C N 1
ATOM 1402 C CA . VAL C 1 32 ? 12.022 -18.988 13.481 1.00 177.79 1731 VAL C CA 1
ATOM 1403 C C . VAL C 1 32 ? 10.859 -18.066 13.911 1.00 174.72 1731 VAL C C 1
ATOM 1404 O O . VAL C 1 32 ? 9.811 -18.544 14.383 1.00 169.45 1731 VAL C O 1
ATOM 1408 N N . PHE C 1 33 ? 11.038 -16.757 13.702 1.00 167.95 1732 PHE C N 1
ATOM 1409 C CA . PHE C 1 33 ? 9.992 -15.790 14.038 1.00 161.22 1732 PHE C CA 1
ATOM 1410 C C . PHE C 1 33 ? 9.138 -15.243 12.883 1.00 160.08 1732 PHE C C 1
ATOM 1411 O O . PHE C 1 33 ? 9.623 -14.552 11.977 1.00 156.05 1732 PHE C O 1
ATOM 1419 N N . ASN C 1 34 ? 7.845 -15.548 12.966 1.00 154.20 1733 ASN C N 1
ATOM 1420 C CA . ASN C 1 34 ? 6.910 -15.282 11.890 1.00 147.40 1733 ASN C CA 1
ATOM 1421 C C . ASN C 1 34 ? 6.426 -13.842 11.916 1.00 146.52 1733 ASN C C 1
ATOM 1422 O O . ASN C 1 34 ? 6.227 -13.241 10.860 1.00 142.58 1733 ASN C O 1
ATOM 1427 N N . ASP C 1 35 ? 6.252 -13.298 13.126 1.00 145.93 1734 ASP C N 1
ATOM 1428 C CA . ASP C 1 35 ? 5.959 -11.874 13.346 1.00 132.57 1734 ASP C CA 1
ATOM 1429 C C . ASP C 1 35 ? 7.278 -11.110 13.347 1.00 129.47 1734 ASP C C 1
ATOM 1430 O O . ASP C 1 35 ? 8.158 -11.413 14.142 1.00 131.83 1734 ASP C O 1
ATOM 1435 N N . PRO C 1 36 ? 7.429 -10.126 12.448 1.00 127.59 1735 PRO C N 1
ATOM 1436 C CA . PRO C 1 36 ? 8.648 -9.306 12.437 1.00 128.84 1735 PRO C CA 1
ATOM 1437 C C . PRO C 1 36 ? 8.900 -8.640 13.791 1.00 130.19 1735 PRO C C 1
ATOM 1438 O O . PRO C 1 36 ? 10.052 -8.546 14.233 1.00 131.67 1735 PRO C O 1
ATOM 1442 N N . PHE C 1 37 ? 7.828 -8.177 14.430 1.00 126.81 1736 PHE C N 1
ATOM 1443 C CA . PHE C 1 37 ? 7.921 -7.509 15.721 1.00 121.35 1736 PHE C CA 1
ATOM 1444 C C . PHE C 1 37 ? 8.498 -8.455 16.769 1.00 120.84 1736 PHE C C 1
ATOM 1445 O O . PHE C 1 37 ? 9.470 -8.123 17.447 1.00 120.86 1736 PHE C O 1
ATOM 1453 N N . LEU C 1 38 ? 7.905 -9.639 16.881 1.00 122.29 1737 LEU C N 1
ATOM 1454 C CA . LEU C 1 38 ? 8.340 -10.661 17.833 1.00 120.57 1737 LEU C CA 1
ATOM 1455 C C . LEU C 1 38 ? 9.797 -11.061 17.603 1.00 121.39 1737 LEU C C 1
ATOM 1456 O O . LEU C 1 38 ? 10.506 -11.444 18.539 1.00 117.57 1737 LEU C O 1
ATOM 1461 N N . HIS C 1 39 ? 10.221 -10.969 16.345 1.00 122.52 1738 HIS C N 1
ATOM 1462 C CA . HIS C 1 39 ? 11.567 -11.325 15.923 1.00 123.60 1738 HIS C CA 1
ATOM 1463 C C . HIS C 1 39 ? 12.535 -10.288 16.433 1.00 121.65 1738 HIS C C 1
ATOM 1464 O O . HIS C 1 39 ? 13.516 -10.610 17.096 1.00 121.13 1738 HIS C O 1
ATOM 1471 N N . GLU C 1 40 ? 12.241 -9.034 16.111 1.00 122.50 1739 GLU C N 1
ATOM 1472 C CA . GLU C 1 40 ? 13.021 -7.904 16.587 1.00 119.52 1739 GLU C CA 1
ATOM 1473 C C . GLU C 1 40 ? 13.282 -7.939 18.084 1.00 116.60 1739 GLU C C 1
ATOM 1474 O O . GLU C 1 40 ? 14.397 -7.685 18.523 1.00 115.78 1739 GLU C O 1
ATOM 1480 N N . LEU C 1 41 ? 12.260 -8.239 18.875 1.00 115.05 1740 LEU C N 1
ATOM 1481 C CA . LEU C 1 41 ? 12.452 -8.293 20.315 1.00 109.65 1740 LEU C CA 1
ATOM 1482 C C . LEU C 1 41 ? 13.325 -9.474 20.676 1.00 120.78 1740 LEU C C 1
ATOM 1483 O O . LEU C 1 41 ? 13.960 -9.470 21.720 1.00 125.75 1740 LEU C O 1
ATOM 1488 N N . GLU C 1 42 ? 13.362 -10.489 19.817 1.00 125.67 1741 GLU C N 1
ATOM 1489 C CA . GLU C 1 42 ? 14.231 -11.631 20.065 1.00 123.75 1741 GLU C CA 1
ATOM 1490 C C . GLU C 1 42 ? 15.669 -11.221 19.828 1.00 125.22 1741 GLU C C 1
ATOM 1491 O O . GLU C 1 42 ? 16.508 -11.363 20.708 1.00 129.97 1741 GLU C O 1
ATOM 1497 N N . LYS C 1 43 ? 15.944 -10.709 18.635 1.00 121.18 1742 LYS C N 1
ATOM 1498 C CA . LYS C 1 43 ? 17.255 -10.165 18.308 1.00 116.51 1742 LYS C CA 1
ATOM 1499 C C . LYS C 1 43 ? 17.816 -9.288 19.446 1.00 124.14 1742 LYS C C 1
ATOM 1500 O O . LYS C 1 43 ? 18.977 -9.432 19.823 1.00 126.28 1742 LYS C O 1
ATOM 1506 N N . LEU C 1 44 ? 16.993 -8.405 20.011 1.00 124.44 1743 LEU C N 1
ATOM 1507 C CA . LEU C 1 44 ? 17.440 -7.528 21.100 1.00 119.86 1743 LEU C CA 1
ATOM 1508 C C . LEU C 1 44 ? 17.611 -8.236 22.441 1.00 122.77 1743 LEU C C 1
ATOM 1509 O O . LEU C 1 44 ? 18.420 -7.821 23.258 1.00 123.84 1743 LEU C O 1
ATOM 1514 N N . ARG C 1 45 ? 16.824 -9.278 22.688 1.00 129.81 1744 ARG C N 1
ATOM 1515 C CA . ARG C 1 45 ? 16.941 -10.033 23.933 1.00 126.63 1744 ARG C CA 1
ATOM 1516 C C . ARG C 1 45 ? 18.222 -10.839 23.870 1.00 128.60 1744 ARG C C 1
ATOM 1517 O O . ARG C 1 45 ? 18.907 -11.035 24.873 1.00 128.84 1744 ARG C O 1
ATOM 1525 N N . ARG C 1 46 ? 18.542 -11.297 22.667 1.00 130.63 1745 ARG C N 1
ATOM 1526 C CA . ARG C 1 46 ? 19.755 -12.060 22.431 1.00 132.24 1745 ARG C CA 1
ATOM 1527 C C . ARG C 1 46 ? 20.942 -11.107 22.472 1.00 129.46 1745 ARG C C 1
ATOM 1528 O O . ARG C 1 46 ? 22.060 -11.507 22.784 1.00 129.77 1745 ARG C O 1
ATOM 1536 N N . GLU C 1 47 ? 20.684 -9.835 22.183 1.00 130.75 1746 GLU C N 1
ATOM 1537 C CA . GLU C 1 47 ? 21.741 -8.818 22.158 1.00 132.64 1746 GLU C CA 1
ATOM 1538 C C . GLU C 1 47 ? 22.129 -8.308 23.558 1.00 125.55 1746 GLU C C 1
ATOM 1539 O O . GLU C 1 47 ? 23.296 -8.042 23.824 1.00 124.37 1746 GLU C O 1
ATOM 1545 N N . SER C 1 48 ? 21.148 -8.181 24.447 1.00 124.90 1747 SER C N 1
ATOM 1546 C CA . SER C 1 48 ? 21.402 -7.808 25.836 1.00 124.64 1747 SER C CA 1
ATOM 1547 C C . SER C 1 48 ? 21.816 -9.049 26.608 1.00 129.53 1747 SER C C 1
ATOM 1548 O O . SER C 1 48 ? 21.994 -9.021 27.822 1.00 132.11 1747 SER C O 1
ATOM 1551 N N . GLU C 1 49 ? 21.958 -10.148 25.879 1.00 133.50 1748 GLU C N 1
ATOM 1552 C CA . GLU C 1 49 ? 22.432 -11.393 26.459 1.00 134.68 1748 GLU C CA 1
ATOM 1553 C C . GLU C 1 49 ? 23.942 -11.418 26.329 1.00 127.97 1748 GLU C C 1
ATOM 1554 O O . GLU C 1 49 ? 24.648 -11.689 27.293 1.00 128.35 1748 GLU C O 1
ATOM 1560 N N . ASN C 1 50 ? 24.422 -11.104 25.130 1.00 128.31 1749 ASN C N 1
ATOM 1561 C CA . ASN C 1 50 ? 25.848 -10.970 24.867 1.00 133.62 1749 ASN C CA 1
ATOM 1562 C C . ASN C 1 50 ? 26.461 -9.802 25.630 1.00 133.68 1749 ASN C C 1
ATOM 1563 O O . ASN C 1 50 ? 27.671 -9.760 25.856 1.00 132.75 1749 ASN C O 1
ATOM 1568 N N . SER C 1 51 ? 25.624 -8.846 26.015 1.00 132.85 1750 SER C N 1
ATOM 1569 C CA . SER C 1 51 ? 26.088 -7.716 26.808 1.00 130.29 1750 SER C CA 1
ATOM 1570 C C . SER C 1 51 ? 26.369 -8.158 28.244 1.00 130.02 1750 SER C C 1
ATOM 1571 O O . SER C 1 51 ? 27.455 -7.915 28.759 1.00 131.73 1750 SER C O 1
ATOM 1574 N N . LYS C 1 52 ? 25.403 -8.815 28.886 1.00 128.75 1751 LYS C N 1
ATOM 1575 C CA . LYS C 1 52 ? 25.610 -9.314 30.245 1.00 127.56 1751 LYS C CA 1
ATOM 1576 C C . LYS C 1 52 ? 26.799 -10.278 30.270 1.00 133.77 1751 LYS C C 1
ATOM 1577 O O . LYS C 1 52 ? 27.444 -10.459 31.299 1.00 132.46 1751 LYS C O 1
ATOM 1583 N N . LYS C 1 53 ? 27.095 -10.863 29.112 1.00 134.64 1752 LYS C N 1
ATOM 1584 C CA . LYS C 1 53 ? 28.038 -11.971 28.990 1.00 132.30 1752 LYS C CA 1
ATOM 1585 C C . LYS C 1 53 ? 29.447 -11.498 28.679 1.00 136.50 1752 LYS C C 1
ATOM 1586 O O . LYS C 1 53 ? 30.415 -12.161 29.045 1.00 144.96 1752 LYS C O 1
ATOM 1592 N N . THR C 1 54 ? 29.562 -10.359 28.004 1.00 133.56 1753 THR C N 1
ATOM 1593 C CA . THR C 1 54 ? 30.868 -9.759 27.712 1.00 137.10 1753 THR C CA 1
ATOM 1594 C C . THR C 1 54 ? 31.349 -8.882 28.873 1.00 135.92 1753 THR C C 1
ATOM 1595 O O . THR C 1 54 ? 32.543 -8.685 29.088 1.00 133.15 1753 THR C O 1
ATOM 1599 N N . PHE C 1 55 ? 30.392 -8.376 29.634 1.00 136.70 1754 PHE C N 1
ATOM 1600 C CA . PHE C 1 55 ? 30.680 -7.681 30.870 1.00 133.40 1754 PHE C CA 1
ATOM 1601 C C . PHE C 1 55 ? 31.218 -8.654 31.905 1.00 138.18 1754 PHE C C 1
ATOM 1602 O O . PHE C 1 55 ? 31.875 -8.249 32.854 1.00 140.70 1754 PHE C O 1
ATOM 1610 N N . GLU C 1 56 ? 30.929 -9.940 31.721 1.00 143.01 1755 GLU C N 1
ATOM 1611 C CA . GLU C 1 56 ? 31.337 -10.968 32.679 1.00 139.58 1755 GLU C CA 1
ATOM 1612 C C . GLU C 1 56 ? 32.695 -11.563 32.350 1.00 137.23 1755 GLU C C 1
ATOM 1613 O O . GLU C 1 56 ? 33.521 -11.761 33.237 1.00 136.30 1755 GLU C O 1
ATOM 1619 N N . GLU C 1 57 ? 32.926 -11.855 31.077 1.00 138.90 1756 GLU C N 1
ATOM 1620 C CA . GLU C 1 57 ? 34.226 -12.369 30.673 1.00 145.11 1756 GLU C CA 1
ATOM 1621 C C . GLU C 1 57 ? 35.293 -11.268 30.700 1.00 149.11 1756 GLU C C 1
ATOM 1622 O O . GLU C 1 57 ? 36.465 -11.555 30.955 1.00 153.12 1756 GLU C O 1
ATOM 1628 N N . LYS C 1 58 ? 34.891 -10.018 30.455 1.00 146.94 1757 LYS C N 1
ATOM 1629 C CA . LYS C 1 58 ? 35.781 -8.868 30.663 1.00 142.80 1757 LYS C CA 1
ATOM 1630 C C . LYS C 1 58 ? 36.123 -8.749 32.154 1.00 142.32 1757 LYS C C 1
ATOM 1631 O O . LYS C 1 58 ? 37.286 -8.588 32.533 1.00 138.82 1757 LYS C O 1
ATOM 1637 N N . LYS C 1 59 ? 35.089 -8.855 32.988 1.00 142.56 1758 LYS C N 1
ATOM 1638 C CA . LYS C 1 59 ? 35.187 -8.657 34.437 1.00 139.65 1758 LYS C CA 1
ATOM 1639 C C . LYS C 1 59 ? 35.984 -9.744 35.166 1.00 143.03 1758 LYS C C 1
ATOM 1640 O O . LYS C 1 59 ? 36.326 -9.586 36.336 1.00 140.64 1758 LYS C O 1
ATOM 1646 N N . SER C 1 60 ? 36.270 -10.849 34.481 1.00 146.09 1759 SER C N 1
ATOM 1647 C CA . SER C 1 60 ? 37.106 -11.896 35.058 1.00 142.71 1759 SER C CA 1
ATOM 1648 C C . SER C 1 60 ? 38.536 -11.827 34.538 1.00 146.65 1759 SER C C 1
ATOM 1649 O O . SER C 1 60 ? 39.467 -12.217 35.236 1.00 151.99 1759 SER C O 1
ATOM 1652 N N . ILE C 1 61 ? 38.714 -11.321 33.322 1.00 146.62 1760 ILE C N 1
ATOM 1653 C CA . ILE C 1 61 ? 40.054 -11.091 32.787 1.00 145.91 1760 ILE C CA 1
ATOM 1654 C C . ILE C 1 61 ? 40.776 -9.988 33.563 1.00 150.79 1760 ILE C C 1
ATOM 1655 O O . ILE C 1 61 ? 41.997 -9.854 33.473 1.00 155.00 1760 ILE C O 1
ATOM 1660 N N . LEU C 1 62 ? 40.020 -9.204 34.331 1.00 152.66 1761 LEU C N 1
ATOM 1661 C CA . LEU C 1 62 ? 40.612 -8.169 35.185 1.00 152.88 1761 LEU C CA 1
ATOM 1662 C C . LEU C 1 62 ? 40.832 -8.670 36.607 1.00 152.87 1761 LEU C C 1
ATOM 1663 O O . LEU C 1 62 ? 41.840 -8.351 37.227 1.00 156.64 1761 LEU C O 1
ATOM 1668 N N . LYS C 1 63 ? 39.888 -9.451 37.124 1.00 149.89 1762 LYS C N 1
ATOM 1669 C CA . LYS C 1 63 ? 40.020 -9.990 38.467 1.00 147.10 1762 LYS C CA 1
ATOM 1670 C C . LYS C 1 63 ? 41.113 -11.056 38.482 1.00 153.29 1762 LYS C C 1
ATOM 1671 O O . LYS C 1 63 ? 41.648 -11.399 39.533 1.00 153.94 1762 LYS C O 1
ATOM 1677 N N . ALA C 1 64 ? 41.447 -11.566 37.300 1.00 156.44 1763 ALA C N 1
ATOM 1678 C CA . ALA C 1 64 ? 42.463 -12.606 37.158 1.00 156.46 1763 ALA C CA 1
ATOM 1679 C C . ALA C 1 64 ? 43.821 -12.031 36.770 1.00 159.16 1763 ALA C C 1
ATOM 1680 O O . ALA C 1 64 ? 44.856 -12.626 37.060 1.00 162.60 1763 ALA C O 1
ATOM 1682 N N . GLU C 1 65 ? 43.806 -10.882 36.099 1.00 160.34 1764 GLU C N 1
ATOM 1683 C CA . GLU C 1 65 ? 45.030 -10.169 35.740 1.00 164.18 1764 GLU C CA 1
ATOM 1684 C C . GLU C 1 65 ? 45.608 -9.475 36.976 1.00 168.32 1764 GLU C C 1
ATOM 1685 O O . GLU C 1 65 ? 46.776 -9.074 36.995 1.00 169.73 1764 GLU C O 1
ATOM 1691 N N . LEU C 1 66 ? 44.778 -9.339 38.008 1.00 164.01 1765 LEU C N 1
ATOM 1692 C CA . LEU C 1 66 ? 45.191 -8.718 39.262 1.00 158.60 1765 LEU C CA 1
ATOM 1693 C C . LEU C 1 66 ? 45.888 -9.729 40.182 1.00 164.78 1765 LEU C C 1
ATOM 1694 O O . LEU C 1 66 ? 46.877 -9.402 40.834 1.00 166.38 1765 LEU C O 1
ATOM 1699 N N . GLU C 1 67 ? 45.385 -10.959 40.228 1.00 165.09 1766 GLU C N 1
ATOM 1700 C CA . GLU C 1 67 ? 46.070 -12.006 40.977 1.00 162.15 1766 GLU C CA 1
ATOM 1701 C C . GLU C 1 67 ? 47.455 -12.235 40.398 1.00 164.11 1766 GLU C C 1
ATOM 1702 O O . GLU C 1 67 ? 48.414 -12.439 41.137 1.00 169.53 1766 GLU C O 1
ATOM 1708 N N . ARG C 1 68 ? 47.560 -12.190 39.073 1.00 161.30 1767 ARG C N 1
ATOM 1709 C CA . ARG C 1 68 ? 48.842 -12.398 38.409 1.00 167.85 1767 ARG C CA 1
ATOM 1710 C C . ARG C 1 68 ? 49.831 -11.267 38.728 1.00 168.80 1767 ARG C C 1
ATOM 1711 O O . ARG C 1 68 ? 51.024 -11.522 38.856 1.00 171.95 1767 ARG C O 1
ATOM 1719 N N . LYS C 1 69 ? 49.341 -10.034 38.883 1.00 166.09 1768 LYS C N 1
ATOM 1720 C CA . LYS C 1 69 ? 50.220 -8.886 39.170 1.00 167.15 1768 LYS C CA 1
ATOM 1721 C C . LYS C 1 69 ? 50.530 -8.676 40.667 1.00 165.34 1768 LYS C C 1
ATOM 1722 O O . LYS C 1 69 ? 51.612 -8.202 41.013 1.00 160.38 1768 LYS C O 1
ATOM 1728 N N . MET C 1 70 ? 49.589 -9.020 41.546 1.00 164.97 1769 MET C N 1
ATOM 1729 C CA . MET C 1 70 ? 49.795 -8.855 42.990 1.00 159.89 1769 MET C CA 1
ATOM 1730 C C . MET C 1 70 ? 50.592 -9.998 43.608 1.00 165.28 1769 MET C C 1
ATOM 1731 O O . MET C 1 70 ? 51.351 -9.796 44.553 1.00 167.06 1769 MET C O 1
ATOM 1736 N N . ALA C 1 71 ? 50.410 -11.204 43.088 1.00 168.48 1770 ALA C N 1
ATOM 1737 C CA . ALA C 1 71 ? 51.239 -12.316 43.515 1.00 165.37 1770 ALA C CA 1
ATOM 1738 C C . ALA C 1 71 ? 52.655 -12.112 42.984 1.00 162.18 1770 ALA C C 1
ATOM 1739 O O . ALA C 1 71 ? 53.627 -12.467 43.647 1.00 165.91 1770 ALA C O 1
ATOM 1741 N N . GLU C 1 72 ? 52.762 -11.515 41.800 1.00 157.97 1771 GLU C N 1
ATOM 1742 C CA . GLU C 1 72 ? 54.046 -11.386 41.115 1.00 161.39 1771 GLU C CA 1
ATOM 1743 C C . GLU C 1 72 ? 54.842 -10.152 41.532 1.00 162.55 1771 GLU C C 1
ATOM 1744 O O . GLU C 1 72 ? 56.023 -10.033 41.202 1.00 162.28 1771 GLU C O 1
ATOM 1750 N N . VAL C 1 73 ? 54.203 -9.224 42.237 1.00 162.51 1772 VAL C N 1
ATOM 1751 C CA . VAL C 1 73 ? 54.943 -8.096 42.794 1.00 163.48 1772 VAL C CA 1
ATOM 1752 C C . VAL C 1 73 ? 55.404 -8.474 44.190 1.00 162.16 1772 VAL C C 1
ATOM 1753 O O . VAL C 1 73 ? 56.532 -8.186 44.585 1.00 162.56 1772 VAL C O 1
ATOM 1757 N N . GLN C 1 74 ? 54.519 -9.141 44.922 1.00 161.69 1773 GLN C N 1
ATOM 1758 C CA . GLN C 1 74 ? 54.818 -9.600 46.263 1.00 160.67 1773 GLN C CA 1
ATOM 1759 C C . GLN C 1 74 ? 55.778 -10.776 46.198 1.00 164.38 1773 GLN C C 1
ATOM 1760 O O . GLN C 1 74 ? 56.303 -11.213 47.216 1.00 166.47 1773 GLN C O 1
ATOM 1766 N N . ALA C 1 75 ? 56.006 -11.286 44.993 1.00 165.59 1774 ALA C N 1
ATOM 1767 C CA . ALA C 1 75 ? 56.941 -12.384 44.793 1.00 162.05 1774 ALA C CA 1
ATOM 1768 C C . ALA C 1 75 ? 58.338 -11.832 44.540 1.00 162.55 1774 ALA C C 1
ATOM 1769 O O . ALA C 1 75 ? 59.326 -12.345 45.062 1.00 169.51 1774 ALA C O 1
ATOM 1771 N N . GLU C 1 76 ? 58.426 -10.784 43.732 1.00 159.73 1775 GLU C N 1
ATOM 1772 C CA . GLU C 1 76 ? 59.712 -10.163 43.455 1.00 162.17 1775 GLU C CA 1
ATOM 1773 C C . GLU C 1 76 ? 60.108 -9.188 44.566 1.00 164.69 1775 GLU C C 1
ATOM 1774 O O . GLU C 1 76 ? 61.211 -8.657 44.558 1.00 167.60 1775 GLU C O 1
ATOM 1780 N N . PHE C 1 77 ? 59.210 -8.945 45.519 1.00 164.10 1776 PHE C N 1
ATOM 1781 C CA . PHE C 1 77 ? 59.596 -8.236 46.744 1.00 163.65 1776 PHE C CA 1
ATOM 1782 C C . PHE C 1 77 ? 60.360 -9.193 47.646 1.00 164.43 1776 PHE C C 1
ATOM 1783 O O . PHE C 1 77 ? 61.477 -8.896 48.065 1.00 162.44 1776 PHE C O 1
ATOM 1791 N N . ARG C 1 78 ? 59.772 -10.360 47.912 1.00 166.92 1777 ARG C N 1
ATOM 1792 C CA . ARG C 1 78 ? 60.433 -11.357 48.742 1.00 164.13 1777 ARG C CA 1
ATOM 1793 C C . ARG C 1 78 ? 61.856 -11.537 48.227 1.00 164.77 1777 ARG C C 1
ATOM 1794 O O . ARG C 1 78 ? 62.786 -11.535 49.008 1.00 166.20 1777 ARG C O 1
ATOM 1802 N N . ARG C 1 79 ? 62.025 -11.614 46.908 1.00 164.15 1778 ARG C N 1
ATOM 1803 C CA . ARG C 1 79 ? 63.355 -11.733 46.308 1.00 165.55 1778 ARG C CA 1
ATOM 1804 C C . ARG C 1 79 ? 64.315 -10.617 46.762 1.00 166.31 1778 ARG C C 1
ATOM 1805 O O . ARG C 1 79 ? 65.428 -10.910 47.199 1.00 168.49 1778 ARG C O 1
ATOM 1813 N N . LYS C 1 80 ? 63.894 -9.355 46.656 1.00 166.35 1779 LYS C N 1
ATOM 1814 C CA . LYS C 1 80 ? 64.732 -8.221 47.054 1.00 165.16 1779 LYS C CA 1
ATOM 1815 C C . LYS C 1 80 ? 65.068 -8.209 48.538 1.00 165.09 1779 LYS C C 1
ATOM 1816 O O . LYS C 1 80 ? 66.202 -7.901 48.912 1.00 167.47 1779 LYS C O 1
ATOM 1822 N N . PHE C 1 81 ? 64.080 -8.521 49.374 1.00 162.09 1780 PHE C N 1
ATOM 1823 C CA . PHE C 1 81 ? 64.284 -8.650 50.821 1.00 160.48 1780 PHE C CA 1
ATOM 1824 C C . PHE C 1 81 ? 65.307 -9.740 51.178 1.00 164.13 1780 PHE C C 1
ATOM 1825 O O . PHE C 1 81 ? 66.319 -9.460 51.809 1.00 164.76 1780 PHE C O 1
ATOM 1833 N N . HIS C 1 82 ? 65.057 -10.980 50.764 1.00 165.49 1781 HIS C N 1
ATOM 1834 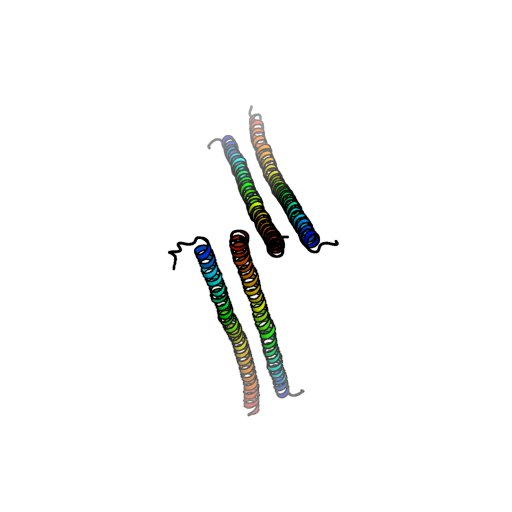C CA . HIS C 1 82 ? 65.970 -12.092 51.080 1.00 164.98 1781 HIS C CA 1
ATOM 1835 C C . HIS C 1 82 ? 67.381 -11.813 50.574 1.00 163.79 1781 HIS C C 1
ATOM 1836 O O . HIS C 1 82 ? 68.356 -12.269 51.159 1.00 164.25 1781 HIS C O 1
ATOM 1843 N N . GLU C 1 83 ? 67.467 -11.090 49.461 1.00 164.25 1782 GLU C N 1
ATOM 1844 C CA . GLU C 1 83 ? 68.740 -10.617 48.917 1.00 166.16 1782 GLU C CA 1
ATOM 1845 C C . GLU C 1 83 ? 69.457 -9.648 49.884 1.00 165.49 1782 GLU C C 1
ATOM 1846 O O . GLU C 1 83 ? 70.683 -9.707 50.023 1.00 165.55 1782 GLU C O 1
ATOM 1852 N N . VAL C 1 84 ? 68.699 -8.767 50.545 1.00 163.87 1783 VAL C N 1
ATOM 1853 C CA . VAL C 1 84 ? 69.258 -7.851 51.544 1.00 161.32 1783 VAL C CA 1
ATOM 1854 C C . VAL C 1 84 ? 69.530 -8.566 52.864 1.00 158.43 1783 VAL C C 1
ATOM 1855 O O . VAL C 1 84 ? 70.487 -8.240 53.566 1.00 155.21 1783 VAL C O 1
ATOM 1859 N N . GLU C 1 85 ? 68.676 -9.533 53.197 1.00 158.56 1784 GLU C N 1
ATOM 1860 C CA . GLU C 1 85 ? 68.839 -10.308 54.427 1.00 155.09 1784 GLU C CA 1
ATOM 1861 C C . GLU C 1 85 ? 70.117 -11.138 54.342 1.00 156.83 1784 GLU C C 1
ATOM 1862 O O . GLU C 1 85 ? 70.961 -11.077 55.228 1.00 155.91 1784 GLU C O 1
ATOM 1868 N N . ALA C 1 86 ? 70.274 -11.898 53.261 1.00 160.20 1785 ALA C N 1
ATOM 1869 C CA . ALA C 1 86 ? 71.514 -12.642 53.032 1.00 158.35 1785 ALA C CA 1
ATOM 1870 C C . ALA C 1 86 ? 72.749 -11.718 53.065 1.00 156.00 1785 ALA C C 1
ATOM 1871 O O . ALA C 1 86 ? 73.794 -12.126 53.568 1.00 152.30 1785 ALA C O 1
ATOM 1873 N N . GLU C 1 87 ? 72.608 -10.497 52.522 1.00 156.31 1786 GLU C N 1
ATOM 1874 C CA . GLU C 1 87 ? 73.654 -9.460 52.491 1.00 154.10 1786 GLU C CA 1
ATOM 1875 C C . GLU C 1 87 ? 74.046 -8.962 53.885 1.00 150.10 1786 GLU C C 1
ATOM 1876 O O . GLU C 1 87 ? 75.193 -8.572 54.095 1.00 147.18 1786 GLU C O 1
ATOM 1882 N N . HIS C 1 88 ? 73.094 -8.924 54.817 1.00 151.62 1787 HIS C N 1
ATOM 1883 C CA . HIS C 1 88 ? 73.376 -8.527 56.197 1.00 149.13 1787 HIS C CA 1
ATOM 1884 C C . HIS C 1 88 ? 74.026 -9.690 56.935 1.00 149.16 1787 HIS C C 1
ATOM 1885 O O . HIS C 1 88 ? 75.034 -9.513 57.612 1.00 147.85 1787 HIS C O 1
ATOM 1892 N N . ASN C 1 89 ? 73.454 -10.882 56.776 1.00 150.11 1788 ASN C N 1
ATOM 1893 C CA . ASN C 1 89 ? 73.991 -12.104 57.375 1.00 147.23 1788 ASN C CA 1
ATOM 1894 C C . ASN C 1 89 ? 75.468 -12.333 57.073 1.00 145.01 1788 ASN C C 1
ATOM 1895 O O . ASN C 1 89 ? 76.202 -12.807 57.932 1.00 146.74 1788 ASN C O 1
ATOM 1900 N N . THR C 1 90 ? 75.911 -12.015 55.860 1.00 144.06 1789 THR C N 1
ATOM 1901 C CA . THR C 1 90 ? 77.331 -12.148 55.558 1.00 147.81 1789 THR C CA 1
ATOM 1902 C C . THR C 1 90 ? 78.116 -11.069 56.291 1.00 150.40 1789 THR C C 1
ATOM 1903 O O . THR C 1 90 ? 79.186 -11.328 56.832 1.00 151.86 1789 THR C O 1
ATOM 1907 N N . ARG C 1 91 ? 77.580 -9.854 56.298 1.00 149.64 1790 ARG C N 1
ATOM 1908 C CA . ARG C 1 91 ? 78.207 -8.727 56.991 1.00 147.63 1790 ARG C CA 1
ATOM 1909 C C . ARG C 1 91 ? 78.460 -9.015 58.482 1.00 149.72 1790 ARG C C 1
ATOM 1910 O O . ARG C 1 91 ? 79.480 -8.585 59.036 1.00 146.45 1790 ARG C O 1
ATOM 1918 N N . THR C 1 92 ? 77.548 -9.748 59.128 1.00 150.58 1791 THR C N 1
ATOM 1919 C CA . THR C 1 92 ? 77.696 -10.073 60.555 1.00 147.42 1791 THR C CA 1
ATOM 1920 C C . THR C 1 92 ? 78.585 -11.289 60.849 1.00 143.51 1791 THR C C 1
ATOM 1921 O O . THR C 1 92 ? 79.139 -11.394 61.940 1.00 145.61 1791 THR C O 1
ATOM 1925 N N . THR C 1 93 ? 78.734 -12.199 59.891 1.00 147.02 1792 THR C N 1
ATOM 1926 C CA . THR C 1 93 ? 79.689 -13.293 60.071 1.00 147.41 1792 THR C CA 1
ATOM 1927 C C . THR C 1 93 ? 81.106 -12.806 59.749 1.00 145.27 1792 THR C C 1
ATOM 1928 O O . THR C 1 93 ? 82.087 -13.471 60.065 1.00 143.84 1792 THR C O 1
ATOM 1932 N N . LYS C 1 94 ? 81.199 -11.632 59.131 1.00 145.16 1793 LYS C N 1
ATOM 1933 C CA . LYS C 1 94 ? 82.480 -10.952 58.965 1.00 147.76 1793 LYS C CA 1
ATOM 1934 C C . LYS C 1 94 ? 82.868 -10.188 60.234 1.00 150.68 1793 LYS C C 1
ATOM 1935 O O . LYS C 1 94 ? 84.049 -10.043 60.537 1.00 153.83 1793 LYS C O 1
ATOM 1941 N N . ILE C 1 95 ? 81.876 -9.696 60.974 1.00 150.49 1794 ILE C N 1
ATOM 1942 C CA . ILE C 1 95 ? 82.151 -8.951 62.204 1.00 146.86 1794 ILE C CA 1
ATOM 1943 C C . ILE C 1 95 ? 82.473 -9.871 63.380 1.00 142.26 1794 ILE C C 1
ATOM 1944 O O . ILE C 1 95 ? 82.944 -9.406 64.413 1.00 141.70 1794 ILE C O 1
ATOM 1949 N N . GLU C 1 96 ? 82.225 -11.170 63.226 1.00 144.14 1795 GLU C N 1
ATOM 1950 C CA . GLU C 1 96 ? 82.532 -12.128 64.286 1.00 141.17 1795 GLU C CA 1
ATOM 1951 C C . GLU C 1 96 ? 83.753 -12.973 63.956 1.00 141.68 1795 GLU C C 1
ATOM 1952 O O . GLU C 1 96 ? 84.297 -13.650 64.819 1.00 142.16 1795 GLU C O 1
ATOM 1958 N N . LYS C 1 97 ? 84.173 -12.948 62.699 1.00 144.58 1796 LYS C N 1
ATOM 1959 C CA . LYS C 1 97 ? 85.466 -13.503 62.333 1.00 146.58 1796 LYS C CA 1
ATOM 1960 C C . LYS C 1 97 ? 86.521 -12.556 62.864 1.00 146.92 1796 LYS C C 1
ATOM 1961 O O . LYS C 1 97 ? 87.460 -12.957 63.551 1.00 149.38 1796 LYS C O 1
ATOM 1967 N N . ASP C 1 98 ? 86.345 -11.282 62.546 1.00 145.63 1797 ASP C N 1
ATOM 1968 C CA . ASP C 1 98 ? 87.277 -10.253 62.974 1.00 148.67 1797 ASP C CA 1
ATOM 1969 C C . ASP C 1 98 ? 87.245 -10.052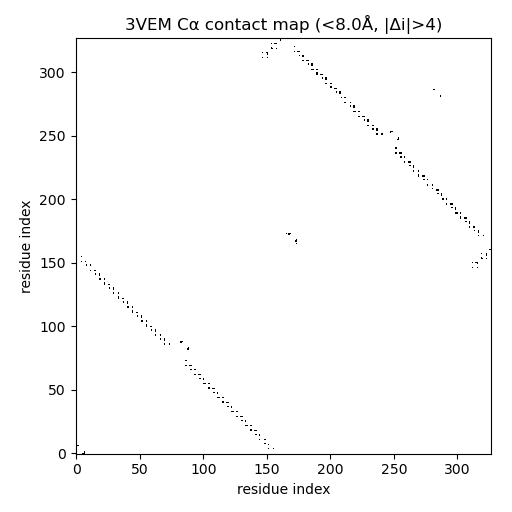 64.488 1.00 143.82 1797 ASP C C 1
ATOM 1970 O O . ASP C 1 98 ? 88.281 -9.869 65.120 1.00 145.45 1797 ASP C O 1
ATOM 1975 N N . LYS C 1 99 ? 86.056 -10.093 65.072 1.00 143.59 1798 LYS C N 1
ATOM 1976 C CA . LYS C 1 99 ? 85.928 -10.006 66.519 1.00 139.91 1798 LYS C CA 1
ATOM 1977 C C . LYS C 1 99 ? 86.625 -11.190 67.185 1.00 140.55 1798 LYS C C 1
ATOM 1978 O O . LYS C 1 99 ? 87.397 -11.009 68.123 1.00 142.88 1798 LYS C O 1
ATOM 1984 N N . ASN C 1 100 ? 86.367 -12.397 66.689 1.00 137.59 1799 ASN C N 1
ATOM 1985 C CA . ASN C 1 100 ? 86.916 -13.605 67.297 1.00 134.11 1799 ASN C CA 1
ATOM 1986 C C . ASN C 1 100 ? 88.395 -13.812 67.032 1.00 131.41 1799 ASN C C 1
ATOM 1987 O O . ASN C 1 100 ? 89.042 -14.611 67.702 1.00 128.43 1799 ASN C O 1
ATOM 1992 N N . LEU C 1 101 ? 88.925 -13.084 66.056 1.00 134.05 1800 LEU C N 1
ATOM 1993 C CA . LEU C 1 101 ? 90.358 -13.101 65.785 1.00 141.24 1800 LEU C CA 1
ATOM 1994 C C . LEU C 1 101 ? 91.100 -12.190 66.764 1.00 138.76 1800 LEU C C 1
ATOM 1995 O O . LEU C 1 101 ? 92.129 -12.568 67.323 1.00 137.68 1800 LEU C O 1
ATOM 2000 N N . VAL C 1 102 ? 90.566 -10.987 66.954 1.00 135.43 1801 VAL C N 1
ATOM 2001 C CA . VAL C 1 102 ? 91.092 -10.037 67.924 1.00 134.02 1801 VAL C CA 1
ATOM 2002 C C . VAL C 1 102 ? 91.106 -10.635 69.323 1.00 133.36 1801 VAL C C 1
ATOM 2003 O O . VAL C 1 102 ? 91.812 -10.156 70.207 1.00 138.04 1801 VAL C O 1
ATOM 2007 N N . ILE C 1 103 ? 90.338 -11.695 69.527 1.00 133.36 1802 ILE C N 1
ATOM 2008 C CA . ILE C 1 103 ? 90.268 -12.297 70.850 1.00 133.81 1802 ILE C CA 1
ATOM 2009 C C . ILE C 1 103 ? 91.232 -13.461 71.003 1.00 133.96 1802 ILE C C 1
ATOM 2010 O O . ILE C 1 103 ? 91.777 -13.680 72.081 1.00 134.39 1802 ILE C O 1
ATOM 2015 N N . MET C 1 104 ? 91.475 -14.198 69.928 1.00 137.06 1803 MET C N 1
ATOM 2016 C CA . MET C 1 104 ? 92.438 -15.282 70.033 1.00 141.27 1803 MET C CA 1
ATOM 2017 C C . MET C 1 104 ? 93.862 -14.723 70.064 1.00 143.06 1803 MET C C 1
ATOM 2018 O O . MET C 1 104 ? 94.747 -15.308 70.677 1.00 143.88 1803 MET C O 1
ATOM 2023 N N . ASN C 1 105 ? 94.077 -13.576 69.429 1.00 139.48 1804 ASN C N 1
ATOM 2024 C CA . ASN C 1 105 ? 95.374 -12.915 69.512 1.00 139.64 1804 ASN C CA 1
ATOM 2025 C C . ASN C 1 105 ? 95.715 -12.479 70.931 1.00 139.65 1804 ASN C C 1
ATOM 2026 O O . ASN C 1 105 ? 96.685 -12.951 71.513 1.00 145.36 1804 ASN C O 1
ATOM 2031 N N . LYS C 1 106 ? 94.921 -11.578 71.492 1.00 136.31 1805 LYS C N 1
ATOM 2032 C CA . LYS C 1 106 ? 95.168 -11.133 72.854 1.00 135.34 1805 LYS C CA 1
ATOM 2033 C C . LYS C 1 106 ? 95.163 -12.301 73.847 1.00 137.04 1805 LYS C C 1
ATOM 2034 O O . LYS C 1 106 ? 95.638 -12.158 74.963 1.00 141.12 1805 LYS C O 1
ATOM 2040 N N . LEU C 1 107 ? 94.644 -13.459 73.452 1.00 134.67 1806 LEU C N 1
ATOM 2041 C CA . LEU C 1 107 ? 94.596 -14.589 74.382 1.00 137.06 1806 LEU C CA 1
ATOM 2042 C C . LEU C 1 107 ? 95.861 -15.446 74.342 1.00 142.98 1806 LEU C C 1
ATOM 2043 O O . LEU C 1 107 ? 96.264 -16.015 75.360 1.00 144.60 1806 LEU C O 1
ATOM 2048 N N . LEU C 1 108 ? 96.475 -15.545 73.165 1.00 144.45 1807 LEU C N 1
ATOM 2049 C CA . LEU C 1 108 ? 97.708 -16.311 72.994 1.00 141.53 1807 LEU C CA 1
ATOM 2050 C C . LEU C 1 108 ? 98.899 -15.458 73.386 1.00 149.10 1807 LEU C C 1
ATOM 2051 O O . LEU C 1 108 ? 99.821 -15.923 74.062 1.00 155.01 1807 LEU C O 1
ATOM 2056 N N . ALA C 1 109 ? 98.877 -14.208 72.933 1.00 148.31 1808 ALA C N 1
ATOM 2057 C CA . ALA C 1 109 ? 99.904 -13.239 73.281 1.00 149.08 1808 ALA C CA 1
ATOM 2058 C C . ALA C 1 109 ? 100.030 -13.171 74.794 1.00 151.12 1808 ALA C C 1
ATOM 2059 O O . ALA C 1 109 ? 101.129 -13.182 75.351 1.00 159.30 1808 ALA C O 1
ATOM 2061 N N . ASN C 1 110 ? 98.880 -13.129 75.449 1.00 144.73 1809 ASN C N 1
ATOM 2062 C CA . ASN C 1 110 ? 98.800 -12.894 76.879 1.00 143.43 1809 ASN C CA 1
ATOM 2063 C C . ASN C 1 110 ? 98.951 -14.160 77.741 1.00 150.62 1809 ASN C C 1
ATOM 2064 O O . ASN C 1 110 ? 98.805 -14.103 78.960 1.00 148.34 1809 ASN C O 1
ATOM 2069 N N . ALA C 1 111 ? 99.254 -15.301 77.120 1.00 159.06 1810 ALA C N 1
ATOM 2070 C CA . ALA C 1 111 ? 99.555 -16.518 77.893 1.00 162.10 1810 ALA C CA 1
ATOM 2071 C C . ALA C 1 111 ? 101.048 -16.588 78.281 1.00 164.54 1810 ALA C C 1
ATOM 2072 O O . ALA C 1 111 ? 101.520 -17.592 78.830 1.00 157.10 1810 ALA C O 1
ATOM 2074 N N . PHE C 1 112 ? 101.764 -15.494 77.997 1.00 169.87 1811 PHE C N 1
ATOM 2075 C CA . PHE C 1 112 ? 103.169 -15.284 78.388 1.00 168.73 1811 PHE C CA 1
ATOM 2076 C C . PHE C 1 112 ? 103.297 -14.661 79.790 1.00 161.06 1811 PHE C C 1
ATOM 2077 O O . PHE C 1 112 ? 102.800 -15.195 80.788 1.00 157.64 1811 PHE C O 1
ATOM 2085 N N . PHE D 1 33 ? 89.194 5.028 74.673 1.00 117.84 1732 PHE D N 1
ATOM 2086 C CA . PHE D 1 33 ? 89.843 3.814 75.194 1.00 142.23 1732 PHE D CA 1
ATOM 2087 C C . PHE D 1 33 ? 91.369 3.751 75.075 1.00 145.58 1732 PHE D C 1
ATOM 2088 O O . PHE D 1 33 ? 91.913 3.795 73.969 1.00 144.03 1732 PHE D O 1
ATOM 2096 N N . ASN D 1 34 ? 92.044 3.608 76.218 1.00 146.85 1733 ASN D N 1
ATOM 2097 C CA . ASN D 1 34 ? 93.507 3.507 76.257 1.00 151.59 1733 ASN D CA 1
ATOM 2098 C C . ASN D 1 34 ? 94.019 2.166 75.721 1.00 146.02 1733 ASN D C 1
ATOM 2099 O O . ASN D 1 34 ? 94.876 2.136 74.832 1.00 138.71 1733 ASN D O 1
ATOM 2104 N N . ASP D 1 35 ? 93.490 1.069 76.275 1.00 142.67 1734 ASP D N 1
ATOM 2105 C CA . ASP D 1 35 ? 93.868 -0.298 75.889 1.00 129.23 1734 ASP D CA 1
ATOM 2106 C C . ASP D 1 35 ? 93.531 -0.556 74.413 1.00 128.06 1734 ASP D C 1
ATOM 2107 O O . ASP D 1 35 ? 92.371 -0.469 74.015 1.00 127.56 1734 ASP D O 1
ATOM 2112 N N . PRO D 1 36 ? 94.549 -0.869 73.591 1.00 131.26 1735 PRO D N 1
ATOM 2113 C CA . PRO D 1 36 ? 94.339 -1.106 72.154 1.00 134.24 1735 PRO D CA 1
ATOM 2114 C C . PRO D 1 36 ? 93.304 -2.204 71.913 1.00 131.32 1735 PRO D C 1
ATOM 2115 O O . PRO D 1 36 ? 92.514 -2.123 70.972 1.00 129.80 1735 PRO D O 1
ATOM 2119 N N . PHE D 1 37 ? 93.343 -3.227 72.765 1.00 133.56 1736 PHE D N 1
ATOM 2120 C CA . PHE D 1 37 ? 92.421 -4.353 72.723 1.00 127.23 1736 PHE D CA 1
ATOM 2121 C C . PHE D 1 37 ? 90.993 -3.913 72.990 1.00 120.35 1736 PHE D C 1
ATOM 2122 O O . PHE D 1 37 ? 90.124 -4.086 72.146 1.00 121.22 1736 PHE D O 1
ATOM 2130 N N . LEU D 1 38 ? 90.754 -3.349 74.169 1.00 116.58 1737 LEU D N 1
ATOM 2131 C CA . LEU D 1 38 ? 89.472 -2.731 74.465 1.00 114.71 1737 LEU D CA 1
ATOM 2132 C C . LEU D 1 38 ? 89.047 -1.750 73.377 1.00 122.06 1737 LEU D C 1
ATOM 2133 O O . LEU D 1 38 ? 87.866 -1.478 73.219 1.00 123.32 1737 LEU D O 1
ATOM 2138 N N . HIS D 1 39 ? 90.005 -1.198 72.640 1.00 129.23 1738 HIS D N 1
ATOM 2139 C CA . HIS D 1 39 ? 89.680 -0.228 71.602 1.00 127.68 1738 HIS D CA 1
ATOM 2140 C C . HIS D 1 39 ? 89.068 -0.895 70.371 1.00 126.19 1738 HIS D C 1
ATOM 2141 O O . HIS D 1 39 ? 88.011 -0.481 69.898 1.00 126.04 1738 HIS D O 1
ATOM 2148 N N . GLU D 1 40 ? 89.736 -1.923 69.856 1.00 126.15 1739 GLU D N 1
ATOM 2149 C CA . GLU D 1 40 ? 89.248 -2.652 68.690 1.00 125.61 1739 GLU D CA 1
ATOM 2150 C C . GLU D 1 40 ? 87.896 -3.278 68.960 1.00 125.95 1739 GLU D C 1
ATOM 2151 O O . GLU D 1 40 ? 87.076 -3.413 68.059 1.00 127.15 1739 GLU D O 1
ATOM 2157 N N . LEU D 1 41 ? 87.675 -3.673 70.207 1.00 125.30 1740 LEU D N 1
ATOM 2158 C CA . LEU D 1 41 ? 86.408 -4.275 70.596 1.00 118.63 1740 LEU D CA 1
ATOM 2159 C C . LEU D 1 41 ? 85.274 -3.282 70.479 1.00 114.43 1740 LEU D C 1
ATOM 2160 O O . LEU D 1 41 ? 84.165 -3.670 70.163 1.00 120.31 1740 LEU D O 1
ATOM 2165 N N . GLU D 1 42 ? 85.558 -2.007 70.737 1.00 122.10 1741 GLU D N 1
ATOM 2166 C CA . GLU D 1 42 ? 84.583 -0.917 70.576 1.00 122.30 1741 GLU D CA 1
ATOM 2167 C C . GLU D 1 42 ? 84.359 -0.547 69.113 1.00 122.47 1741 GLU D C 1
ATOM 2168 O O . GLU D 1 42 ? 83.227 -0.287 68.700 1.00 121.81 1741 GLU D O 1
ATOM 2174 N N . LYS D 1 43 ? 85.435 -0.513 68.332 1.00 122.27 1742 LYS D N 1
ATOM 2175 C CA . LYS D 1 43 ? 85.306 -0.310 66.896 1.00 128.05 1742 LYS D CA 1
ATOM 2176 C C . LYS D 1 43 ? 84.323 -1.331 66.303 1.00 129.99 1742 LYS D C 1
ATOM 2177 O O . LYS D 1 43 ? 83.493 -0.990 65.455 1.00 134.05 1742 LYS D O 1
ATOM 2183 N N . LEU D 1 44 ? 84.413 -2.576 66.770 1.00 127.25 1743 LEU D N 1
ATOM 2184 C CA . LEU D 1 44 ? 83.540 -3.655 66.316 1.00 118.70 1743 LEU D CA 1
ATOM 2185 C C . LEU D 1 44 ? 82.148 -3.593 66.926 1.00 117.60 1743 LEU D C 1
ATOM 2186 O O . LEU D 1 44 ? 81.189 -4.079 66.340 1.00 126.86 1743 LEU D O 1
ATOM 2191 N N . ARG D 1 45 ? 82.024 -3.021 68.113 1.00 115.15 1744 ARG D N 1
ATOM 2192 C CA . ARG D 1 45 ? 80.700 -2.843 68.671 1.00 114.75 1744 ARG D CA 1
ATOM 2193 C C . ARG D 1 45 ? 79.977 -1.838 67.812 1.00 126.04 1744 ARG D C 1
ATOM 2194 O O . ARG D 1 45 ? 78.801 -2.004 67.502 1.00 128.78 1744 ARG D O 1
ATOM 2202 N N . ARG D 1 46 ? 80.679 -0.777 67.435 1.00 127.60 1745 ARG D N 1
ATOM 2203 C CA . ARG D 1 46 ? 80.046 0.277 66.664 1.00 127.26 1745 ARG D CA 1
ATOM 2204 C C . ARG D 1 46 ? 79.714 -0.245 65.271 1.00 124.88 1745 ARG D C 1
ATOM 2205 O O . ARG D 1 46 ? 78.636 0.002 64.744 1.00 126.02 1745 ARG D O 1
ATOM 2213 N N . GLU D 1 47 ? 80.641 -0.996 64.698 1.00 122.86 1746 GLU D N 1
ATOM 2214 C CA . GLU D 1 47 ? 80.444 -1.643 63.408 1.00 127.67 1746 GLU D CA 1
ATOM 2215 C C . GLU D 1 47 ? 79.160 -2.491 63.368 1.00 129.63 1746 GLU D C 1
ATOM 2216 O O . GLU D 1 47 ? 78.355 -2.400 62.438 1.00 127.65 1746 GLU D O 1
ATOM 2222 N N . SER D 1 48 ? 78.981 -3.318 64.390 1.00 126.65 1747 SER D N 1
ATOM 2223 C CA . SER D 1 48 ? 77.857 -4.234 64.458 1.00 123.22 1747 SER D CA 1
ATOM 2224 C C . SER D 1 48 ? 76.599 -3.555 64.937 1.00 122.73 1747 SER D C 1
ATOM 2225 O O . SER D 1 48 ? 75.574 -4.190 65.104 1.00 128.34 1747 SER D O 1
ATOM 2228 N N . GLU D 1 49 ? 76.678 -2.267 65.202 1.00 127.36 1748 GLU D N 1
ATOM 2229 C CA . GLU D 1 49 ? 75.490 -1.529 65.585 1.00 126.98 1748 GLU D CA 1
ATOM 2230 C C . GLU D 1 49 ? 75.048 -0.770 64.354 1.00 131.21 1748 GLU D C 1
ATOM 2231 O O . GLU D 1 49 ? 73.872 -0.448 64.181 1.00 130.70 1748 GLU D O 1
ATOM 2237 N N . ASN D 1 50 ? 76.019 -0.491 63.493 1.00 134.93 1749 ASN D N 1
ATOM 2238 C CA . ASN D 1 50 ? 75.755 0.180 62.238 1.00 135.25 1749 ASN D CA 1
ATOM 2239 C C . ASN D 1 50 ? 75.271 -0.822 61.207 1.00 137.65 1749 ASN D C 1
ATOM 2240 O O . ASN D 1 50 ? 74.300 -0.561 60.502 1.00 140.51 1749 ASN D O 1
ATOM 2245 N N . SER D 1 51 ? 75.938 -1.972 61.130 1.00 136.97 1750 SER D N 1
ATOM 2246 C CA . SER D 1 51 ? 75.408 -3.093 60.367 1.00 134.25 1750 SER D CA 1
ATOM 2247 C C . SER D 1 51 ? 73.915 -3.211 60.654 1.00 136.20 1750 SER D C 1
ATOM 2248 O O . SER D 1 51 ? 73.098 -3.053 59.750 1.00 141.71 1750 SER D O 1
ATOM 2251 N N . LYS D 1 52 ? 73.569 -3.473 61.915 1.00 131.52 1751 LYS D N 1
ATOM 2252 C CA . LYS D 1 52 ? 72.175 -3.514 62.363 1.00 129.90 1751 LYS D CA 1
ATOM 2253 C C . LYS D 1 52 ? 71.339 -2.331 61.848 1.00 135.81 1751 LYS D C 1
ATOM 2254 O O . LYS D 1 52 ? 70.358 -2.525 61.140 1.00 138.53 1751 LYS D O 1
ATOM 2260 N N . LYS D 1 53 ? 71.725 -1.110 62.218 1.00 142.66 1752 LYS D N 1
ATOM 2261 C CA . LYS D 1 53 ? 70.976 0.100 61.853 1.00 142.25 1752 LYS D CA 1
ATOM 2262 C C . LYS D 1 53 ? 70.611 0.124 60.370 1.00 140.07 1752 LYS D C 1
ATOM 2263 O O . LYS D 1 53 ? 69.436 0.172 60.014 1.00 139.08 1752 LYS D O 1
ATOM 2269 N N . THR D 1 54 ? 71.628 0.078 59.515 1.00 141.29 1753 THR D N 1
ATOM 2270 C CA . THR D 1 54 ? 71.442 0.237 58.076 1.00 140.60 1753 THR D CA 1
ATOM 2271 C C . THR D 1 54 ? 70.710 -0.940 57.424 1.00 138.76 1753 THR D C 1
ATOM 2272 O O . THR D 1 54 ? 70.209 -0.825 56.310 1.00 142.24 1753 THR D O 1
ATOM 2276 N N . PHE D 1 55 ? 70.645 -2.070 58.118 1.00 137.97 1754 PHE D N 1
ATOM 2277 C CA . PHE D 1 55 ? 69.860 -3.205 57.644 1.00 133.03 1754 PHE D CA 1
ATOM 2278 C C . PHE D 1 55 ? 68.383 -3.026 57.961 1.00 138.03 1754 PHE D C 1
ATOM 2279 O O . PHE D 1 55 ? 67.532 -3.453 57.197 1.00 142.21 1754 PHE D O 1
ATOM 2287 N N . GLU D 1 56 ? 68.076 -2.392 59.089 1.00 142.73 1755 GLU D N 1
ATOM 2288 C CA . GLU D 1 56 ? 66.685 -2.173 59.484 1.00 140.22 1755 GLU D CA 1
ATOM 2289 C C . GLU D 1 56 ? 66.075 -1.007 58.715 1.00 139.18 1755 GLU D C 1
ATOM 2290 O O . GLU D 1 56 ? 64.853 -0.881 58.633 1.00 140.27 1755 GLU D O 1
ATOM 2296 N N . GLU D 1 57 ? 66.928 -0.159 58.151 1.00 139.27 1756 GLU D N 1
ATOM 2297 C CA . GLU D 1 57 ? 66.452 0.939 57.320 1.00 144.30 1756 GLU D CA 1
ATOM 2298 C C . GLU D 1 57 ? 66.300 0.495 55.858 1.00 142.82 1756 GLU D C 1
ATOM 2299 O O . GLU D 1 57 ? 65.516 1.074 55.106 1.00 143.77 1756 GLU D O 1
ATOM 2305 N N . LYS D 1 58 ? 67.033 -0.541 55.459 1.00 139.74 1757 LYS D N 1
ATOM 2306 C CA . LYS D 1 58 ? 66.733 -1.219 54.199 1.00 140.87 1757 LYS D CA 1
ATOM 2307 C C . LYS D 1 58 ? 65.429 -2.020 54.350 1.00 139.85 1757 LYS D C 1
ATOM 2308 O O . LYS D 1 58 ? 64.549 -1.960 53.499 1.00 137.55 1757 LYS D O 1
ATOM 2314 N N . LYS D 1 59 ? 65.324 -2.767 55.446 1.00 142.28 1758 LYS D N 1
ATOM 2315 C CA . LYS D 1 59 ? 64.134 -3.552 55.771 1.00 139.50 1758 LYS D CA 1
ATOM 2316 C C . LYS D 1 59 ? 62.866 -2.703 55.770 1.00 138.04 1758 LYS D C 1
ATOM 2317 O O . LYS D 1 59 ? 61.777 -3.209 55.523 1.00 136.60 1758 LYS D O 1
ATOM 2323 N N . SER D 1 60 ? 62.996 -1.418 56.075 1.00 141.40 1759 SER D N 1
ATOM 2324 C CA . SER D 1 60 ? 61.817 -0.565 56.177 1.00 143.94 1759 SER D CA 1
ATOM 2325 C C . SER D 1 60 ? 61.619 0.319 54.950 1.00 145.50 1759 SER D C 1
ATOM 2326 O O . SER D 1 60 ? 60.547 0.891 54.762 1.00 145.80 1759 SER D O 1
ATOM 2329 N N . ILE D 1 61 ? 62.655 0.433 54.123 1.00 145.98 1760 ILE D N 1
ATOM 2330 C CA . ILE D 1 61 ? 62.517 1.021 52.794 1.00 144.00 1760 ILE D CA 1
ATOM 2331 C C . ILE D 1 61 ? 61.663 0.119 51.892 1.00 148.22 1760 ILE D C 1
ATOM 2332 O O . ILE D 1 61 ? 60.795 0.600 51.166 1.00 154.48 1760 ILE D O 1
ATOM 2337 N N . LEU D 1 62 ? 61.919 -1.187 51.938 1.00 145.50 1761 LEU D N 1
ATOM 2338 C CA . LEU D 1 62 ? 61.183 -2.132 51.105 1.00 142.87 1761 LEU D CA 1
ATOM 2339 C C . LEU D 1 62 ? 59.719 -2.250 51.513 1.00 150.52 1761 LEU D C 1
ATOM 2340 O O . LEU D 1 62 ? 58.838 -2.212 50.664 1.00 158.26 1761 LEU D O 1
ATOM 2345 N N . LYS D 1 63 ? 59.464 -2.382 52.810 1.00 149.98 1762 LYS D N 1
ATOM 2346 C CA . LYS D 1 63 ? 58.101 -2.461 53.326 1.00 148.24 1762 LYS D CA 1
ATOM 2347 C C . LYS D 1 63 ? 57.276 -1.256 52.886 1.00 154.96 1762 LYS D C 1
ATOM 2348 O O . LYS D 1 63 ? 56.085 -1.384 52.591 1.00 162.75 1762 LYS D O 1
ATOM 2354 N N . ALA D 1 64 ? 57.916 -0.091 52.821 1.00 154.34 1763 ALA D N 1
ATOM 2355 C CA . ALA D 1 64 ? 57.251 1.123 52.344 1.00 159.16 1763 ALA D CA 1
ATOM 2356 C C . ALA D 1 64 ? 56.949 1.078 50.847 1.00 158.89 1763 ALA D C 1
ATOM 2357 O O . ALA D 1 64 ? 55.864 1.455 50.421 1.00 161.78 1763 ALA D O 1
ATOM 2359 N N . GLU D 1 65 ? 57.919 0.614 50.063 1.00 155.62 1764 GLU D N 1
ATOM 2360 C CA . GLU D 1 65 ? 57.775 0.482 48.615 1.00 158.37 1764 GLU D CA 1
ATOM 2361 C C . GLU D 1 65 ? 56.714 -0.562 48.241 1.00 160.06 1764 GLU D C 1
ATOM 2362 O O . GLU D 1 65 ? 56.006 -0.406 47.247 1.00 160.98 1764 GLU D O 1
ATOM 2368 N N . LEU D 1 66 ? 56.599 -1.623 49.035 1.00 156.65 1765 LEU D N 1
ATOM 2369 C CA . LEU D 1 66 ? 55.579 -2.641 48.797 1.00 153.57 1765 LEU D CA 1
ATOM 2370 C C . LEU D 1 66 ? 54.180 -2.049 48.976 1.00 157.24 1765 LEU D C 1
ATOM 2371 O O . LEU D 1 66 ? 53.201 -2.575 48.455 1.00 161.27 1765 LEU D O 1
ATOM 2376 N N . GLU D 1 67 ? 54.084 -0.947 49.709 1.00 156.07 1766 GLU D N 1
ATOM 2377 C CA . GLU D 1 67 ? 52.824 -0.225 49.828 1.00 158.01 1766 GLU D CA 1
ATOM 2378 C C . GLU D 1 67 ? 52.599 0.581 48.556 1.00 151.65 1766 GLU D C 1
ATOM 2379 O O . GLU D 1 67 ? 51.551 0.509 47.919 1.00 146.29 1766 GLU D O 1
ATOM 2385 N N . ARG D 1 68 ? 53.625 1.340 48.200 1.00 156.38 1767 ARG D N 1
ATOM 2386 C CA . ARG D 1 68 ? 53.614 2.231 47.052 1.00 156.82 1767 ARG D CA 1
ATOM 2387 C C . ARG D 1 68 ? 53.313 1.491 45.746 1.00 155.00 1767 ARG D C 1
ATOM 2388 O O . ARG D 1 68 ? 52.961 2.119 44.754 1.00 160.04 1767 ARG D O 1
ATOM 2396 N N . LYS D 1 69 ? 53.447 0.166 45.739 1.00 155.02 1768 LYS D N 1
ATOM 2397 C CA . LYS D 1 69 ? 53.094 -0.621 44.549 1.00 153.10 1768 LYS D CA 1
ATOM 2398 C C . LYS D 1 69 ? 51.754 -1.335 44.702 1.00 148.74 1768 LYS D C 1
ATOM 2399 O O . LYS D 1 69 ? 50.928 -1.319 43.797 1.00 148.24 1768 LYS D O 1
ATOM 2405 N N . MET D 1 70 ? 51.527 -1.942 45.857 1.00 149.87 1769 MET D N 1
ATOM 2406 C CA . MET D 1 70 ? 50.324 -2.742 46.065 1.00 150.38 1769 MET D CA 1
ATOM 2407 C C . MET D 1 70 ? 49.039 -1.934 46.192 1.00 150.83 1769 MET D C 1
ATOM 2408 O O . MET D 1 70 ? 47.935 -2.491 46.232 1.00 152.58 1769 MET D O 1
ATOM 2413 N N . ALA D 1 71 ? 49.180 -0.621 46.271 1.00 149.34 1770 ALA D N 1
ATOM 2414 C CA . ALA D 1 71 ? 48.014 0.236 46.310 1.00 146.35 1770 ALA D CA 1
ATOM 2415 C C . ALA D 1 71 ? 47.931 0.956 44.976 1.00 147.83 1770 ALA D C 1
ATOM 2416 O O . ALA D 1 71 ? 46.849 1.334 44.524 1.00 148.26 1770 ALA D O 1
ATOM 2418 N N . GLU D 1 72 ? 49.087 1.121 44.341 1.00 147.56 1771 GLU D N 1
ATOM 2419 C CA . GLU D 1 72 ? 49.159 1.687 42.999 1.00 151.33 1771 GLU D CA 1
ATOM 2420 C C . GLU D 1 72 ? 48.737 0.655 41.953 1.00 151.50 1771 GLU D C 1
ATOM 2421 O O . GLU D 1 72 ? 48.369 0.999 40.828 1.00 151.03 1771 GLU D O 1
ATOM 2427 N N . VAL D 1 73 ? 48.801 -0.616 42.331 1.00 151.12 1772 VAL D N 1
ATOM 2428 C CA . VAL D 1 73 ? 48.334 -1.687 41.462 1.00 150.89 1772 VAL D CA 1
ATOM 2429 C C . VAL D 1 73 ? 46.830 -1.865 41.648 1.00 146.65 1772 VAL D C 1
ATOM 2430 O O . VAL D 1 73 ? 46.100 -2.059 40.683 1.00 140.93 1772 VAL D O 1
ATOM 2434 N N . GLN D 1 74 ? 46.370 -1.775 42.891 1.00 144.29 1773 GLN D N 1
ATOM 2435 C CA . GLN D 1 74 ? 44.961 -1.957 43.166 1.00 145.01 1773 GLN D CA 1
ATOM 2436 C C . GLN D 1 74 ? 44.135 -0.727 42.789 1.00 152.14 1773 GLN D C 1
ATOM 2437 O O . GLN D 1 74 ? 42.914 -0.800 42.691 1.00 155.92 1773 GLN D O 1
ATOM 2443 N N . ALA D 1 75 ? 44.791 0.404 42.572 1.00 154.05 1774 ALA D N 1
ATOM 2444 C CA . ALA D 1 75 ? 44.079 1.588 42.106 1.00 152.03 1774 ALA D CA 1
ATOM 2445 C C . ALA D 1 75 ? 44.025 1.611 40.577 1.00 152.43 1774 ALA D C 1
ATOM 2446 O O . ALA D 1 75 ? 43.048 2.070 39.991 1.00 156.28 1774 ALA D O 1
ATOM 2448 N N . GLU D 1 76 ? 45.082 1.113 39.941 1.00 151.91 1775 GLU D N 1
ATOM 2449 C CA . GLU D 1 76 ? 45.105 0.901 38.497 1.00 152.74 1775 GLU D CA 1
ATOM 2450 C C . GLU D 1 76 ? 43.991 -0.058 38.078 1.00 154.33 1775 GLU D C 1
ATOM 2451 O O . GLU D 1 76 ? 43.324 0.149 37.066 1.00 154.59 1775 GLU D O 1
ATOM 2457 N N . PHE D 1 77 ? 43.810 -1.118 38.859 1.00 155.86 1776 PHE D N 1
ATOM 2458 C CA . PHE D 1 77 ? 42.730 -2.071 38.643 1.00 149.23 1776 PHE D CA 1
ATOM 2459 C C . PHE D 1 77 ? 41.394 -1.350 38.661 1.00 150.88 1776 PHE D C 1
ATOM 2460 O O . PHE D 1 77 ? 40.716 -1.300 37.644 1.00 154.05 1776 PHE D O 1
ATOM 2468 N N . ARG D 1 78 ? 41.028 -0.779 39.808 1.00 150.63 1777 ARG D N 1
ATOM 2469 C CA . ARG D 1 78 ? 39.722 -0.134 39.967 1.00 153.19 1777 ARG D CA 1
ATOM 2470 C C . ARG D 1 78 ? 39.402 0.837 38.825 1.00 149.82 1777 ARG D C 1
ATOM 2471 O O . ARG D 1 78 ? 38.246 1.007 38.467 1.00 152.02 1777 ARG D O 1
ATOM 2479 N N . ARG D 1 79 ? 40.426 1.491 38.284 1.00 146.95 1778 ARG D N 1
ATOM 2480 C CA . ARG D 1 79 ? 40.268 2.291 37.075 1.00 150.02 1778 ARG D CA 1
ATOM 2481 C C . ARG D 1 79 ? 39.853 1.384 35.908 1.00 151.40 1778 ARG D C 1
ATOM 2482 O O . ARG D 1 79 ? 38.71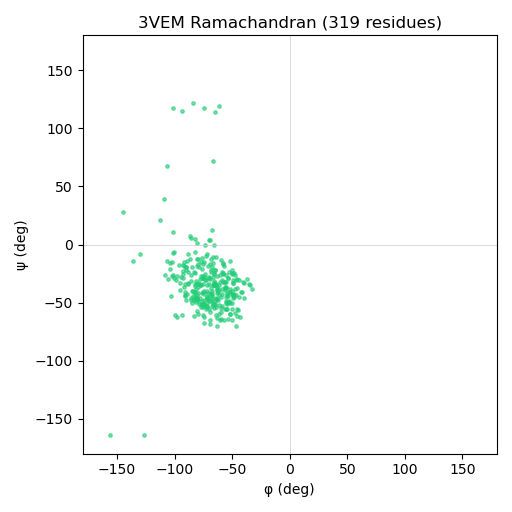7 1.477 35.424 1.00 151.20 1778 ARG D O 1
ATOM 2490 N N . LYS D 1 80 ? 40.771 0.533 35.446 1.00 152.08 1779 LYS D N 1
ATOM 2491 C CA . LYS D 1 80 ? 40.478 -0.407 34.362 1.00 152.97 1779 LYS D CA 1
ATOM 2492 C C . LYS D 1 80 ? 39.073 -1.004 34.489 1.00 146.91 1779 LYS D C 1
ATOM 2493 O O . LYS D 1 80 ? 38.406 -1.276 33.488 1.00 142.56 1779 LYS D O 1
ATOM 2499 N N . PHE D 1 81 ? 38.633 -1.180 35.731 1.00 146.53 1780 PHE D N 1
ATOM 2500 C CA . PHE D 1 81 ? 37.383 -1.854 36.051 1.00 142.73 1780 PHE D CA 1
ATOM 2501 C C . PHE D 1 81 ? 36.186 -0.935 35.906 1.00 145.65 1780 PHE D C 1
ATOM 2502 O O . PHE D 1 81 ? 35.201 -1.309 35.279 1.00 146.79 1780 PHE D O 1
ATOM 2510 N N . HIS D 1 82 ? 36.263 0.260 36.490 1.00 148.06 1781 HIS D N 1
ATOM 2511 C CA . HIS D 1 82 ? 35.149 1.210 36.413 1.00 147.54 1781 HIS D CA 1
ATOM 2512 C C . HIS D 1 82 ? 34.929 1.695 34.981 1.00 140.11 1781 HIS D C 1
ATOM 2513 O O . HIS D 1 82 ? 34.022 2.476 34.712 1.00 145.98 1781 HIS D O 1
ATOM 2520 N N . GLU D 1 83 ? 35.757 1.199 34.070 1.00 137.45 1782 GLU D N 1
ATOM 2521 C CA . GLU D 1 83 ? 35.696 1.542 32.659 1.00 135.17 1782 GLU D CA 1
ATOM 2522 C C . GLU D 1 83 ? 34.958 0.453 31.887 1.00 134.81 1782 GLU D C 1
ATOM 2523 O O . GLU D 1 83 ? 34.325 0.708 30.868 1.00 135.69 1782 GLU D O 1
ATOM 2529 N N . VAL D 1 84 ? 35.064 -0.774 32.377 1.00 135.90 1783 VAL D N 1
ATOM 2530 C CA . VAL D 1 84 ? 34.361 -1.896 31.786 1.00 135.26 1783 VAL D CA 1
ATOM 2531 C C . VAL D 1 84 ? 32.903 -1.778 32.184 1.00 132.99 1783 VAL D C 1
ATOM 2532 O O . VAL D 1 84 ? 32.006 -2.138 31.420 1.00 137.74 1783 VAL D O 1
ATOM 2536 N N . GLU D 1 85 ? 32.687 -1.267 33.392 1.00 132.86 1784 GLU D N 1
ATOM 2537 C CA . GLU D 1 85 ? 31.355 -1.061 33.948 1.00 135.30 1784 GLU D CA 1
ATOM 2538 C C . GLU D 1 85 ? 30.705 0.152 33.279 1.00 134.10 1784 GLU D C 1
ATOM 2539 O O . GLU D 1 85 ? 29.515 0.147 32.977 1.00 130.90 1784 GLU D O 1
ATOM 2545 N N . ALA D 1 86 ? 31.499 1.193 33.048 1.00 133.96 1785 ALA D N 1
ATOM 2546 C CA . ALA D 1 86 ? 31.045 2.358 32.299 1.00 128.32 1785 ALA D CA 1
ATOM 2547 C C . ALA D 1 86 ? 30.602 1.940 30.903 1.00 128.94 1785 ALA D C 1
ATOM 2548 O O . ALA D 1 86 ? 29.619 2.448 30.356 1.00 127.85 1785 ALA D O 1
ATOM 2550 N N . GLU D 1 87 ? 31.343 0.995 30.342 1.00 131.14 1786 GLU D N 1
ATOM 2551 C CA . GLU D 1 87 ? 31.168 0.579 28.962 1.00 130.41 1786 GLU D CA 1
ATOM 2552 C C . GLU D 1 87 ? 29.976 -0.348 28.799 1.00 126.77 1786 GLU D C 1
ATOM 2553 O O . GLU D 1 87 ? 29.294 -0.326 27.774 1.00 121.58 1786 GLU D O 1
ATOM 2559 N N . HIS D 1 88 ? 29.741 -1.174 29.811 1.00 125.74 1787 HIS D N 1
ATOM 2560 C CA . HIS D 1 88 ? 28.608 -2.079 29.796 1.00 125.38 1787 HIS D CA 1
ATOM 2561 C C . HIS D 1 88 ? 27.331 -1.294 30.041 1.00 126.26 1787 HIS D C 1
ATOM 2562 O O . HIS D 1 88 ? 26.258 -1.671 29.587 1.00 125.70 1787 HIS D O 1
ATOM 2569 N N . ASN D 1 89 ? 27.448 -0.189 30.756 1.00 125.91 1788 ASN D N 1
ATOM 2570 C CA . ASN D 1 89 ? 26.282 0.617 31.033 1.00 120.42 1788 ASN D CA 1
ATOM 2571 C C . ASN D 1 89 ? 25.835 1.397 29.823 1.00 121.77 1788 ASN D C 1
ATOM 2572 O O . ASN D 1 89 ? 24.641 1.478 29.544 1.00 119.64 1788 ASN D O 1
ATOM 2577 N N . THR D 1 90 ? 26.780 1.977 29.094 1.00 122.36 1789 THR D N 1
ATOM 2578 C CA . THR D 1 90 ? 26.389 2.724 27.906 1.00 121.24 1789 THR D CA 1
ATOM 2579 C C . THR D 1 90 ? 25.908 1.746 26.838 1.00 121.17 1789 THR D C 1
ATOM 2580 O O . THR D 1 90 ? 25.072 2.093 26.014 1.00 119.95 1789 THR D O 1
ATOM 2584 N N . ARG D 1 91 ? 26.422 0.517 26.878 1.00 126.38 1790 ARG D N 1
ATOM 2585 C CA . ARG D 1 91 ? 25.952 -0.561 26.002 1.00 121.46 1790 ARG D CA 1
ATOM 2586 C C . ARG D 1 91 ? 24.513 -0.980 26.319 1.00 117.42 1790 ARG D C 1
ATOM 2587 O O . ARG D 1 91 ? 23.686 -1.039 25.418 1.00 115.99 1790 ARG D O 1
ATOM 2595 N N . THR D 1 92 ? 24.204 -1.269 27.585 1.00 115.16 1791 THR D N 1
ATOM 2596 C CA . THR D 1 92 ? 22.846 -1.713 27.913 1.00 118.20 1791 THR D CA 1
ATOM 2597 C C . THR D 1 92 ? 21.814 -0.605 27.881 1.00 116.35 1791 THR D C 1
ATOM 2598 O O . THR D 1 92 ? 20.645 -0.863 28.138 1.00 119.77 1791 THR D O 1
ATOM 2602 N N . THR D 1 93 ? 22.212 0.625 27.585 1.00 115.19 1792 THR D N 1
ATOM 2603 C CA . THR D 1 93 ? 21.175 1.628 27.359 1.00 114.24 1792 THR D CA 1
ATOM 2604 C C . THR D 1 93 ? 21.002 1.928 25.867 1.00 112.35 1792 THR D C 1
ATOM 2605 O O . THR D 1 93 ? 19.953 2.391 25.440 1.00 116.31 1792 THR D O 1
ATOM 2609 N N . LYS D 1 94 ? 22.024 1.631 25.071 1.00 117.18 1793 LYS D N 1
ATOM 2610 C CA . LYS D 1 94 ? 21.872 1.644 23.618 1.00 116.88 1793 LYS D CA 1
ATOM 2611 C C . LYS D 1 94 ? 20.700 0.734 23.279 1.00 112.83 1793 LYS 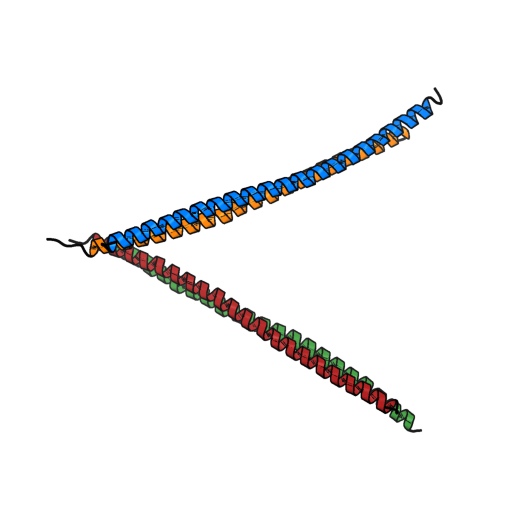D C 1
ATOM 2612 O O . LYS D 1 94 ? 19.849 1.089 22.464 1.00 110.38 1793 LYS D O 1
ATOM 2618 N N . ILE D 1 95 ? 20.672 -0.417 23.956 1.00 107.23 1794 ILE D N 1
ATOM 2619 C CA . ILE D 1 95 ? 19.752 -1.527 23.708 1.00 114.09 1794 ILE D CA 1
ATOM 2620 C C . ILE D 1 95 ? 18.343 -1.258 24.226 1.00 117.48 1794 ILE D C 1
ATOM 2621 O O . ILE D 1 95 ? 17.357 -1.411 23.496 1.00 111.54 1794 ILE D O 1
ATOM 2626 N N . GLU D 1 96 ? 18.245 -0.867 25.491 1.00 117.80 1795 GLU D N 1
ATOM 2627 C CA . GLU D 1 96 ? 16.942 -0.651 26.091 1.00 110.51 1795 GLU D CA 1
ATOM 2628 C C . GLU D 1 96 ? 16.258 0.527 25.452 1.00 105.66 1795 GLU D C 1
ATOM 2629 O O . GLU D 1 96 ? 15.083 0.726 25.675 1.00 118.48 1795 GLU D O 1
ATOM 2635 N N . LYS D 1 97 ? 16.987 1.293 24.644 1.00 106.49 1796 LYS D N 1
ATOM 2636 C CA . LYS D 1 97 ? 16.404 2.398 23.875 1.00 107.16 1796 LYS D CA 1
ATOM 2637 C C . LYS D 1 97 ? 15.976 1.941 22.494 1.00 107.13 1796 LYS D C 1
ATOM 2638 O O . LYS D 1 97 ? 15.207 2.605 21.818 1.00 105.27 1796 LYS D O 1
ATOM 2644 N N . ASP D 1 98 ? 16.515 0.809 22.067 1.00 113.12 1797 ASP D N 1
ATOM 2645 C CA . ASP D 1 98 ? 16.137 0.200 20.798 1.00 111.06 1797 ASP D CA 1
ATOM 2646 C C . ASP D 1 98 ? 14.837 -0.558 21.033 1.00 110.40 1797 ASP D C 1
ATOM 2647 O O . ASP D 1 98 ? 13.883 -0.470 20.262 1.00 101.21 1797 ASP D O 1
ATOM 2652 N N . LYS D 1 99 ? 14.832 -1.329 22.113 1.00 111.85 1798 LYS D N 1
ATOM 2653 C CA . LYS D 1 99 ? 13.682 -2.097 22.545 1.00 102.90 1798 LYS D CA 1
ATOM 2654 C C . LYS D 1 99 ? 12.484 -1.178 22.587 1.00 103.16 1798 LYS D C 1
ATOM 2655 O O . LYS D 1 99 ? 11.390 -1.521 22.141 1.00 101.37 1798 LYS D O 1
ATOM 2661 N N . ASN D 1 100 ? 12.711 0.014 23.111 1.00 106.18 1799 ASN D N 1
ATOM 2662 C CA . ASN D 1 100 ? 11.642 0.972 23.275 1.00 106.00 1799 ASN D CA 1
ATOM 2663 C C . ASN D 1 100 ? 11.246 1.701 21.997 1.00 102.93 1799 ASN D C 1
ATOM 2664 O O . ASN D 1 100 ? 10.079 2.004 21.785 1.00 105.84 1799 ASN D O 1
ATOM 2669 N N . LEU D 1 101 ? 12.212 1.950 21.133 1.00 101.01 1800 LEU D N 1
ATOM 2670 C CA . LEU D 1 101 ? 11.919 2.489 19.819 1.00 99.48 1800 LEU D CA 1
ATOM 2671 C C . LEU D 1 101 ? 11.125 1.471 18.975 1.00 102.54 1800 LEU D C 1
ATOM 2672 O O . LEU D 1 101 ? 10.255 1.846 18.197 1.00 108.25 1800 LEU D O 1
ATOM 2677 N N . VAL D 1 102 ? 11.402 0.181 19.147 1.00 106.67 1801 VAL D N 1
ATOM 2678 C CA . VAL D 1 102 ? 10.717 -0.866 18.376 1.00 103.77 1801 VAL D CA 1
ATOM 2679 C C . VAL D 1 102 ? 9.281 -1.002 18.847 1.00 101.88 1801 VAL D C 1
ATOM 2680 O O . VAL D 1 102 ? 8.351 -1.075 18.040 1.00 103.75 1801 VAL D O 1
ATOM 2684 N N . ILE D 1 103 ? 9.106 -1.020 20.161 1.00 94.99 1802 ILE D N 1
ATOM 2685 C CA . ILE D 1 103 ? 7.785 -1.180 20.733 1.00 99.37 1802 ILE D CA 1
ATOM 2686 C C . ILE D 1 103 ? 6.857 -0.048 20.324 1.00 101.87 1802 ILE D C 1
ATOM 2687 O O . ILE D 1 103 ? 5.839 -0.273 19.683 1.00 104.95 1802 ILE D O 1
ATOM 2692 N N . MET D 1 104 ? 7.230 1.173 20.669 1.00 100.54 1803 MET D N 1
ATOM 2693 C CA . MET D 1 104 ? 6.423 2.338 20.355 1.00 101.11 1803 MET D CA 1
ATOM 2694 C C . MET D 1 104 ? 5.958 2.473 18.906 1.00 101.27 1803 MET D C 1
ATOM 2695 O O . MET D 1 104 ? 4.974 3.149 18.630 1.00 104.25 1803 MET D O 1
ATOM 2700 N N . ASN D 1 105 ? 6.667 1.867 17.972 1.00 97.65 1804 ASN D N 1
ATOM 2701 C CA . ASN D 1 105 ? 6.192 1.881 16.601 1.00 101.72 1804 ASN D CA 1
ATOM 2702 C C . ASN D 1 105 ? 5.119 0.865 16.344 1.00 102.53 1804 ASN D C 1
ATOM 2703 O O . ASN D 1 105 ? 4.182 1.124 15.602 1.00 100.20 1804 ASN D O 1
ATOM 2708 N N . LYS D 1 106 ? 5.308 -0.320 16.906 1.00 99.93 1805 LYS D N 1
ATOM 2709 C CA . LYS D 1 106 ? 4.294 -1.337 16.852 1.00 103.43 1805 LYS D CA 1
ATOM 2710 C C . LYS D 1 106 ? 3.024 -0.722 17.405 1.00 105.53 1805 LYS D C 1
ATOM 2711 O O . LYS D 1 106 ? 1.973 -0.797 16.776 1.00 109.99 1805 LYS D O 1
ATOM 2717 N N . LEU D 1 107 ? 3.132 -0.094 18.573 1.00 103.40 1806 LEU D N 1
ATOM 2718 C CA . LEU D 1 107 ? 1.991 0.544 19.236 1.00 102.40 1806 LEU D CA 1
ATOM 2719 C C . LEU D 1 107 ? 1.394 1.688 18.436 1.00 102.44 1806 LEU D C 1
ATOM 2720 O O . LEU D 1 107 ? 0.191 1.788 18.279 1.00 110.50 1806 LEU D O 1
ATOM 2725 N N . LEU D 1 108 ? 2.224 2.573 17.932 1.00 103.25 1807 LEU D N 1
ATOM 2726 C CA . LEU D 1 108 ? 1.694 3.660 17.133 1.00 107.77 1807 LEU D CA 1
ATOM 2727 C C . LEU D 1 108 ? 1.034 3.164 15.847 1.00 106.13 1807 LEU D C 1
ATOM 2728 O O . LEU D 1 108 ? 0.366 3.924 15.153 1.00 111.17 1807 LEU D O 1
ATOM 2733 N N . ALA D 1 109 ? 1.221 1.885 15.542 1.00 109.23 1808 ALA D N 1
ATOM 2734 C CA . ALA D 1 109 ? 0.788 1.306 14.272 1.00 110.56 1808 ALA D CA 1
ATOM 2735 C C . ALA D 1 109 ? -0.491 0.496 14.440 1.00 109.20 1808 ALA D C 1
ATOM 2736 O O . ALA D 1 109 ? -1.269 0.343 13.507 1.00 106.39 1808 ALA D O 1
ATOM 2738 N N . ASN D 1 110 ? -0.685 -0.031 15.644 1.00 112.05 1809 ASN D N 1
ATOM 2739 C CA . ASN D 1 110 ? -1.894 -0.750 16.012 1.00 111.28 1809 ASN D CA 1
ATOM 2740 C C . ASN D 1 110 ? -2.724 0.051 16.975 1.00 115.96 1809 ASN D C 1
ATOM 2741 O O . ASN D 1 110 ? -3.265 -0.497 17.929 1.00 121.74 1809 ASN D O 1
ATOM 2746 N N . ALA D 1 111 ? -2.791 1.354 16.769 1.00 119.45 1810 ALA D N 1
ATOM 2747 C CA . ALA D 1 111 ? -3.753 2.140 17.502 1.00 121.59 1810 ALA D CA 1
ATOM 2748 C C . ALA D 1 111 ? -4.915 2.166 16.542 1.00 131.78 1810 ALA D C 1
ATOM 2749 O O . ALA D 1 111 ? -4.751 2.676 15.425 1.00 130.32 1810 ALA D O 1
ATOM 2751 N N . PHE D 1 112 ? -6.040 1.546 16.933 1.00 135.02 1811 PHE D N 1
ATOM 2752 C CA . PHE D 1 112 ? -7.321 1.624 16.191 1.00 131.64 1811 PHE D CA 1
ATOM 2753 C C . PHE D 1 112 ? -7.716 0.410 15.318 1.00 120.98 1811 PHE D C 1
ATOM 2754 O O . PHE D 1 112 ? -6.924 -0.511 15.077 1.00 119.85 1811 PHE D O 1
#

Organism: Arabidopsis thaliana (NCBI:txid3702)